Protein AF-A0A662GZY6-F1 (afdb_monomer_lite)

Structure (mmCIF, N/CA/C/O backbone):
data_AF-A0A662GZY6-F1
#
_entry.id   AF-A0A662GZY6-F1
#
loop_
_atom_site.group_PDB
_atom_site.id
_atom_site.type_symbol
_atom_site.label_atom_id
_atom_site.label_alt_id
_atom_site.label_comp_id
_atom_site.label_asym_id
_atom_site.label_entity_id
_atom_site.label_seq_id
_atom_site.pdbx_PDB_ins_code
_atom_site.Cartn_x
_atom_site.Cartn_y
_atom_site.Cartn_z
_atom_site.occupancy
_atom_site.B_iso_or_equiv
_atom_site.auth_seq_id
_atom_site.auth_comp_id
_atom_site.auth_asym_id
_atom_site.auth_atom_id
_atom_site.pdbx_PDB_model_num
ATOM 1 N N . MET A 1 1 ? -18.597 -6.186 4.628 1.00 50.66 1 MET A N 1
ATOM 2 C CA . MET A 1 1 ? -17.673 -5.030 4.567 1.00 50.66 1 MET A CA 1
ATOM 3 C C . MET A 1 1 ? -16.241 -5.511 4.403 1.00 50.66 1 MET A C 1
ATOM 5 O O . MET A 1 1 ? -15.893 -6.559 4.940 1.00 50.66 1 MET A O 1
ATOM 9 N N . ARG A 1 2 ? -15.411 -4.765 3.662 1.00 59.16 2 ARG A N 1
ATOM 10 C CA . ARG A 1 2 ? -13.964 -5.024 3.592 1.00 59.16 2 ARG A CA 1
ATOM 11 C C . ARG A 1 2 ? -13.357 -4.851 4.981 1.00 59.16 2 ARG A C 1
ATOM 13 O O . ARG A 1 2 ? -13.540 -3.804 5.583 1.00 59.16 2 ARG A O 1
ATOM 20 N N . LYS A 1 3 ? -12.642 -5.869 5.467 1.00 72.12 3 LYS A N 1
ATOM 21 C CA . LYS A 1 3 ? -12.006 -5.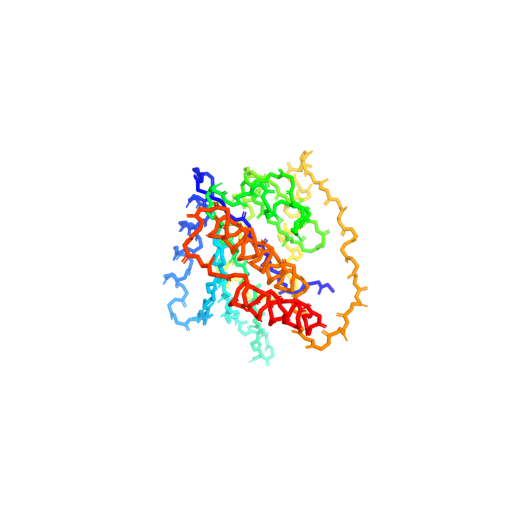889 6.801 1.00 72.12 3 LYS A CA 1
ATOM 22 C C . LYS A 1 3 ? -10.557 -5.397 6.794 1.00 72.12 3 LYS A C 1
ATOM 24 O O . LYS A 1 3 ? -9.776 -5.743 7.676 1.00 72.12 3 LYS A O 1
ATOM 29 N N . HIS A 1 4 ? -10.167 -4.686 5.742 1.00 85.88 4 HIS A N 1
ATOM 30 C CA . HIS A 1 4 ? -8.799 -4.234 5.563 1.00 85.88 4 HIS A CA 1
ATOM 31 C C . HIS A 1 4 ? -8.752 -2.770 5.153 1.00 85.88 4 HIS A C 1
ATOM 33 O O . HIS A 1 4 ? -9.626 -2.291 4.429 1.00 85.88 4 HIS A O 1
ATOM 39 N N . ILE A 1 5 ? -7.705 -2.104 5.619 1.00 93.31 5 ILE A N 1
ATOM 40 C CA . ILE A 1 5 ? -7.352 -0.727 5.281 1.00 93.31 5 ILE A CA 1
ATOM 41 C C . ILE A 1 5 ? -6.146 -0.810 4.352 1.00 93.31 5 ILE A C 1
ATOM 43 O O . ILE A 1 5 ? -5.231 -1.589 4.623 1.00 93.31 5 ILE A O 1
ATOM 47 N N . ILE A 1 6 ? -6.154 -0.072 3.245 1.00 95.12 6 ILE A N 1
ATOM 48 C CA . ILE A 1 6 ? -5.043 -0.085 2.286 1.00 95.12 6 ILE A CA 1
ATOM 49 C C . ILE A 1 6 ? -4.509 1.327 2.128 1.00 95.12 6 ILE A C 1
ATOM 51 O O . ILE A 1 6 ? -5.228 2.177 1.621 1.00 95.12 6 ILE A O 1
ATOM 55 N N . PHE A 1 7 ? -3.263 1.556 2.513 1.00 96.62 7 PHE A N 1
ATOM 56 C CA . PHE A 1 7 ? -2.537 2.788 2.255 1.00 96.62 7 PHE A CA 1
ATOM 57 C C . PHE A 1 7 ? -1.703 2.657 0.984 1.00 96.62 7 PHE A C 1
ATOM 59 O O . PHE A 1 7 ? -1.116 1.610 0.702 1.00 96.62 7 PHE A O 1
ATOM 66 N N . PHE A 1 8 ? -1.646 3.745 0.235 1.00 96.38 8 PHE A N 1
ATOM 67 C CA . PHE A 1 8 ? -0.882 3.893 -0.988 1.00 96.38 8 PHE A CA 1
ATOM 68 C C . PHE A 1 8 ? -0.010 5.128 -0.814 1.00 96.38 8 PHE A C 1
ATOM 70 O O . PHE A 1 8 ? -0.525 6.240 -0.717 1.00 96.38 8 PHE A O 1
ATOM 77 N N . LEU A 1 9 ? 1.294 4.915 -0.714 1.00 97.56 9 LEU A N 1
ATOM 78 C CA . LEU A 1 9 ? 2.284 5.918 -0.345 1.00 97.56 9 LEU A CA 1
ATOM 79 C C . LEU A 1 9 ? 3.272 6.109 -1.497 1.00 97.56 9 LEU A C 1
ATOM 81 O O . LEU A 1 9 ? 3.615 5.142 -2.181 1.00 97.56 9 LEU A O 1
ATOM 85 N N . ALA A 1 10 ? 3.732 7.340 -1.680 1.00 95.62 10 ALA A N 1
ATOM 86 C CA . ALA A 1 10 ? 4.812 7.716 -2.589 1.00 95.62 10 ALA A CA 1
ATOM 87 C C . ALA A 1 10 ? 5.964 8.383 -1.805 1.00 95.62 10 ALA A C 1
ATOM 89 O O . ALA A 1 10 ? 5.966 8.367 -0.574 1.00 95.62 10 ALA A O 1
ATOM 90 N N . GLU A 1 11 ? 6.965 8.942 -2.485 1.00 93.75 11 GLU A N 1
ATOM 91 C CA . GLU A 1 11 ? 8.114 9.602 -1.842 1.00 93.75 11 GLU A CA 1
ATOM 92 C C . GLU A 1 11 ? 7.832 11.102 -1.599 1.00 93.75 11 GLU A C 1
ATOM 94 O O . GLU A 1 11 ? 8.558 11.972 -2.074 1.00 93.75 11 GLU A O 1
ATOM 99 N N . ASP A 1 12 ? 6.754 11.406 -0.866 1.00 93.81 12 ASP A N 1
ATOM 100 C CA . ASP A 1 12 ? 6.316 12.769 -0.516 1.00 93.81 12 ASP A CA 1
ATOM 101 C C . ASP A 1 12 ? 6.105 12.963 1.001 1.00 93.81 12 ASP A C 1
ATOM 103 O O . ASP A 1 12 ? 5.958 11.998 1.753 1.00 93.81 12 ASP A O 1
ATOM 107 N N . ASP A 1 13 ? 6.065 14.219 1.457 1.00 96.81 13 ASP A N 1
ATOM 108 C CA . ASP A 1 13 ? 6.001 14.584 2.883 1.00 96.81 13 ASP A CA 1
ATOM 109 C C . ASP A 1 13 ? 4.778 14.013 3.620 1.00 96.81 13 ASP A C 1
ATOM 111 O O . ASP A 1 13 ? 4.877 13.598 4.781 1.00 96.81 13 ASP A O 1
ATOM 115 N N . LEU A 1 14 ? 3.618 13.945 2.961 1.00 97.19 14 LEU A N 1
ATOM 116 C CA . LEU A 1 14 ? 2.408 13.386 3.566 1.00 97.19 14 LEU A CA 1
ATOM 117 C C . LEU A 1 14 ? 2.504 11.860 3.646 1.00 97.19 14 LEU A C 1
ATOM 119 O O . LEU A 1 14 ? 2.127 11.261 4.655 1.00 97.19 14 LEU A O 1
ATOM 123 N N . SER A 1 15 ? 3.065 11.223 2.618 1.00 97.38 15 SER A N 1
ATOM 124 C CA . SER A 1 15 ? 3.361 9.790 2.627 1.00 97.38 15 SER A CA 1
ATOM 125 C C . SER A 1 15 ? 4.343 9.408 3.741 1.00 97.38 15 SER A C 1
ATOM 127 O O . SER A 1 15 ? 4.103 8.428 4.453 1.00 97.38 15 SER A O 1
ATOM 129 N N . TYR A 1 16 ? 5.405 10.195 3.951 1.00 97.06 16 TYR A N 1
ATOM 130 C CA . TYR A 1 16 ? 6.336 9.996 5.067 1.00 97.06 16 TYR A CA 1
ATOM 131 C C . TYR A 1 16 ? 5.661 10.195 6.424 1.00 97.06 16 TYR A C 1
ATOM 133 O O . TYR A 1 16 ? 5.929 9.441 7.360 1.00 97.06 16 TYR A O 1
ATOM 141 N N . SER A 1 17 ? 4.737 11.152 6.520 1.00 97.25 17 SER A N 1
ATOM 142 C CA . SER A 1 17 ? 3.947 11.381 7.732 1.00 97.25 17 SER A CA 1
ATOM 143 C C . SER A 1 17 ? 3.070 10.170 8.074 1.00 97.25 17 SER A C 1
ATOM 145 O O . SER A 1 17 ? 3.072 9.716 9.217 1.00 97.25 17 SER A O 1
ATOM 147 N N . ILE A 1 18 ? 2.384 9.574 7.088 1.00 97.69 18 ILE A N 1
ATOM 148 C CA . ILE A 1 18 ? 1.612 8.332 7.286 1.00 97.69 18 ILE A CA 1
ATOM 149 C C . ILE A 1 18 ? 2.526 7.180 7.706 1.00 97.69 18 ILE A C 1
ATOM 151 O O . ILE A 1 18 ? 2.191 6.445 8.635 1.00 97.69 18 ILE A O 1
ATOM 155 N N . ALA A 1 19 ? 3.677 7.017 7.048 1.00 96.44 19 ALA A N 1
ATOM 156 C CA . ALA A 1 19 ? 4.635 5.970 7.395 1.00 96.44 19 ALA A CA 1
ATOM 157 C C . ALA A 1 19 ? 5.106 6.099 8.853 1.00 96.44 19 ALA A C 1
ATOM 159 O O . ALA A 1 19 ? 5.035 5.126 9.597 1.00 96.44 19 ALA A O 1
ATOM 160 N N . ALA A 1 20 ? 5.476 7.307 9.292 1.00 96.38 20 ALA A N 1
ATOM 161 C CA . ALA A 1 20 ? 5.890 7.571 10.669 1.00 96.38 20 ALA A CA 1
ATOM 162 C C . ALA A 1 20 ? 4.780 7.263 11.690 1.00 96.38 20 ALA A C 1
ATOM 164 O O . ALA A 1 20 ? 5.045 6.673 12.739 1.00 96.38 20 ALA A O 1
ATOM 165 N N . VAL A 1 21 ? 3.530 7.615 11.373 1.00 95.56 21 VAL A N 1
ATOM 166 C CA . VAL A 1 21 ? 2.358 7.309 12.207 1.00 95.56 21 VAL A CA 1
ATOM 167 C C . VAL A 1 21 ? 2.148 5.796 12.345 1.00 95.56 21 VAL A C 1
ATOM 169 O O . VAL A 1 21 ? 1.914 5.302 13.451 1.00 95.56 21 VAL A O 1
ATOM 172 N N . LEU A 1 22 ? 2.261 5.044 11.247 1.00 94.56 22 LEU A N 1
ATOM 173 C CA . LEU A 1 22 ? 2.124 3.585 11.263 1.00 94.56 22 LEU A CA 1
ATOM 174 C C . LEU A 1 22 ? 3.301 2.902 11.975 1.00 94.56 22 LEU A C 1
ATOM 176 O O . LEU A 1 22 ? 3.079 1.958 12.733 1.00 94.56 22 LEU A O 1
ATOM 180 N N . ASP A 1 23 ? 4.528 3.381 11.783 1.00 92.69 23 ASP A N 1
ATOM 181 C CA . ASP A 1 23 ? 5.716 2.852 12.461 1.00 92.69 23 ASP A CA 1
ATOM 182 C C . ASP A 1 23 ? 5.650 3.078 13.978 1.00 92.69 23 ASP A C 1
ATOM 184 O O . ASP A 1 23 ? 5.941 2.162 14.754 1.00 92.69 23 ASP A O 1
ATOM 188 N N . GLY A 1 24 ? 5.181 4.254 14.411 1.00 91.06 24 GLY A N 1
ATOM 189 C CA . GLY A 1 24 ? 4.912 4.541 15.821 1.00 91.06 24 GLY A CA 1
ATOM 190 C C . GLY A 1 24 ? 3.926 3.542 16.433 1.00 91.06 24 GLY A C 1
ATOM 191 O O . GLY A 1 24 ? 4.205 2.949 17.477 1.00 91.06 24 GLY A O 1
ATOM 192 N N . LEU A 1 25 ? 2.824 3.260 15.732 1.00 89.62 25 LEU A N 1
ATOM 193 C CA . LEU A 1 25 ? 1.826 2.277 16.158 1.00 89.62 25 LEU A CA 1
ATOM 194 C C . LEU A 1 25 ? 2.392 0.856 16.277 1.00 89.62 25 LEU A C 1
ATOM 196 O O . LEU A 1 25 ? 2.060 0.133 17.219 1.00 89.62 25 LEU A O 1
ATOM 200 N N . ILE A 1 26 ? 3.240 0.429 15.336 1.00 89.06 26 ILE A N 1
ATOM 201 C CA . ILE A 1 26 ? 3.902 -0.883 15.412 1.00 89.06 26 ILE A CA 1
ATOM 202 C C . ILE A 1 26 ? 4.731 -0.980 16.697 1.00 89.06 26 ILE A C 1
ATOM 204 O O . ILE A 1 26 ? 4.685 -2.014 17.372 1.00 89.06 26 ILE A O 1
ATOM 208 N N . GLY A 1 27 ? 5.454 0.091 17.041 1.00 86.81 27 GLY A N 1
ATOM 209 C CA . GLY A 1 27 ? 6.222 0.191 18.279 1.00 86.81 27 GLY A CA 1
ATOM 210 C C . GLY A 1 27 ? 5.344 0.085 19.529 1.00 86.81 27 GLY A C 1
ATOM 211 O O . GLY A 1 27 ? 5.636 -0.716 20.418 1.00 86.81 27 GLY A O 1
ATOM 212 N N . GLU A 1 28 ? 4.239 0.831 19.577 1.00 86.69 28 GLU A N 1
ATOM 213 C CA . GLU A 1 28 ? 3.316 0.845 20.723 1.00 86.69 28 GLU A CA 1
ATOM 214 C C . GLU A 1 28 ? 2.646 -0.512 20.977 1.00 86.69 28 GLU A C 1
ATOM 216 O O . GLU A 1 28 ? 2.475 -0.929 22.124 1.00 86.69 28 GLU A O 1
ATOM 221 N N . LEU A 1 29 ? 2.289 -1.238 19.915 1.00 84.31 29 LEU A N 1
ATOM 222 C CA . LEU A 1 29 ? 1.576 -2.513 20.022 1.00 84.31 29 LEU A CA 1
ATOM 223 C C . LEU A 1 29 ? 2.476 -3.710 20.383 1.00 84.31 29 LEU A C 1
ATOM 225 O O . LEU A 1 29 ? 1.964 -4.822 20.522 1.00 84.31 29 LEU A O 1
ATOM 229 N N . ASN A 1 30 ? 3.790 -3.498 20.528 1.00 70.06 30 ASN A N 1
ATOM 230 C CA . ASN A 1 30 ? 4.791 -4.386 21.136 1.00 70.06 30 ASN A CA 1
ATOM 231 C C . ASN A 1 30 ? 4.519 -5.906 20.992 1.00 70.06 30 ASN A C 1
ATOM 233 O O . ASN A 1 30 ? 4.192 -6.607 21.951 1.00 70.06 30 ASN A O 1
ATOM 237 N N . GLY A 1 31 ? 4.623 -6.427 19.764 1.00 74.44 31 GLY A N 1
ATOM 238 C CA . GLY A 1 31 ? 4.439 -7.857 19.452 1.00 74.44 31 GLY A CA 1
ATOM 239 C C . GLY A 1 31 ? 3.000 -8.279 19.115 1.00 74.44 31 GLY A C 1
ATOM 240 O O . GLY A 1 31 ? 2.776 -9.399 18.651 1.00 74.44 31 GLY A O 1
ATOM 241 N N . GLY A 1 32 ? 2.024 -7.377 19.257 1.00 84.75 32 GLY A N 1
ATOM 242 C CA . GLY A 1 32 ? 0.645 -7.547 18.783 1.00 84.75 32 GLY A CA 1
ATOM 243 C C . GLY A 1 32 ? 0.480 -7.447 17.261 1.00 84.75 32 GLY A C 1
ATOM 244 O O . GLY A 1 32 ? -0.616 -7.680 16.746 1.00 84.75 32 GLY A O 1
ATOM 245 N N . VAL A 1 33 ? 1.556 -7.132 16.534 1.00 89.69 33 VAL A N 1
ATOM 246 C CA . VAL A 1 33 ? 1.562 -6.941 15.079 1.00 89.69 33 VAL A CA 1
ATOM 247 C C . VAL A 1 33 ? 2.446 -7.988 14.412 1.00 89.69 33 VAL A C 1
ATOM 249 O O . VAL A 1 33 ? 3.622 -8.130 14.737 1.00 89.69 33 VAL A O 1
ATOM 252 N N . LYS A 1 34 ? 1.889 -8.715 13.439 1.00 92.56 34 LYS A N 1
ATOM 253 C CA . LYS A 1 34 ? 2.664 -9.563 12.525 1.00 92.56 34 LYS A CA 1
ATOM 254 C C . LYS A 1 34 ? 2.881 -8.832 11.208 1.00 92.56 34 LYS A C 1
ATOM 256 O O . LYS A 1 34 ? 1.910 -8.439 10.562 1.00 92.56 34 LYS A O 1
ATOM 261 N N . LEU A 1 35 ? 4.142 -8.710 10.814 1.00 92.00 35 LEU A N 1
ATOM 262 C CA . LEU A 1 35 ? 4.579 -8.048 9.590 1.00 92.00 35 LEU A CA 1
ATOM 263 C C . LEU A 1 35 ? 4.969 -9.067 8.521 1.00 92.00 35 LEU A C 1
ATOM 265 O O . LEU A 1 35 ? 5.626 -10.067 8.810 1.00 92.00 35 LEU A O 1
ATOM 269 N N . SER A 1 36 ? 4.618 -8.782 7.274 1.00 92.44 36 SER A N 1
ATOM 270 C CA . SER A 1 36 ? 5.196 -9.449 6.106 1.00 92.44 36 SER A CA 1
ATOM 271 C C . SER A 1 36 ? 5.349 -8.449 4.975 1.00 92.44 36 SER A C 1
ATOM 273 O O . SER A 1 36 ? 4.452 -7.640 4.764 1.00 92.44 36 SER A O 1
ATOM 275 N N . SER A 1 37 ? 6.453 -8.518 4.235 1.00 90.44 37 SER A N 1
ATOM 276 C CA . SER A 1 37 ? 6.725 -7.597 3.133 1.00 90.44 37 SER A CA 1
ATOM 277 C C . SER A 1 37 ? 7.115 -8.353 1.867 1.00 90.44 37 SER A C 1
ATOM 279 O O . SER A 1 37 ? 7.765 -9.397 1.928 1.00 90.44 37 SER A O 1
ATOM 281 N N . GLN A 1 38 ? 6.695 -7.830 0.720 1.00 90.31 38 GLN A N 1
ATOM 282 C CA . GLN A 1 38 ? 7.006 -8.334 -0.611 1.00 90.31 38 GLN A CA 1
ATOM 283 C C . GLN A 1 38 ? 7.455 -7.169 -1.489 1.00 90.31 38 GLN A C 1
ATOM 285 O O . GLN A 1 38 ? 6.827 -6.112 -1.504 1.00 90.31 38 GLN A O 1
ATOM 290 N N . ARG A 1 39 ? 8.547 -7.363 -2.228 1.00 89.50 39 ARG A N 1
ATOM 291 C CA . ARG A 1 39 ? 9.087 -6.347 -3.135 1.00 89.50 39 ARG A CA 1
ATOM 292 C C . ARG A 1 39 ? 8.620 -6.610 -4.559 1.00 89.50 39 ARG A C 1
ATOM 294 O O . ARG A 1 39 ? 8.672 -7.742 -5.032 1.00 89.50 39 ARG A O 1
ATOM 301 N N . TYR A 1 40 ? 8.230 -5.538 -5.225 1.00 83.69 40 TYR A N 1
ATOM 302 C CA . TYR A 1 40 ? 7.837 -5.477 -6.621 1.00 83.69 40 TYR A CA 1
ATOM 303 C C . TYR A 1 40 ? 8.650 -4.389 -7.333 1.00 83.69 40 TYR A C 1
ATOM 305 O O . TYR A 1 40 ? 9.405 -3.636 -6.714 1.00 83.69 40 TYR A O 1
ATOM 313 N N . LEU A 1 41 ? 8.521 -4.310 -8.654 1.00 85.00 41 LEU A N 1
ATOM 314 C CA . LEU A 1 41 ? 9.203 -3.296 -9.451 1.00 85.00 41 LEU A CA 1
ATOM 315 C C . LEU A 1 41 ? 8.738 -1.893 -9.048 1.00 85.00 41 LEU A C 1
ATOM 317 O O . LEU A 1 41 ? 7.586 -1.533 -9.274 1.00 85.00 41 LEU A O 1
ATOM 321 N N . GLY A 1 42 ? 9.628 -1.121 -8.425 1.00 87.56 42 GLY A N 1
ATOM 322 C CA . GLY A 1 42 ? 9.316 0.233 -7.974 1.00 87.56 42 GLY A CA 1
ATOM 323 C C . GLY A 1 42 ? 8.302 0.312 -6.832 1.00 87.56 42 GLY A C 1
ATOM 324 O O . GLY A 1 42 ? 7.818 1.404 -6.563 1.00 87.56 42 GLY A O 1
ATOM 325 N N . ALA A 1 43 ? 7.961 -0.799 -6.168 1.00 91.12 43 ALA A N 1
ATOM 326 C CA . ALA A 1 43 ? 7.020 -0.789 -5.052 1.00 91.12 43 ALA A CA 1
ATOM 327 C C . ALA A 1 43 ? 7.325 -1.867 -4.004 1.00 91.12 43 ALA A C 1
ATOM 329 O O . ALA A 1 43 ? 7.822 -2.949 -4.310 1.00 91.12 43 ALA A O 1
ATOM 330 N N . ILE A 1 44 ? 6.971 -1.596 -2.753 1.00 93.12 44 ILE A N 1
ATOM 331 C CA . ILE A 1 44 ? 7.025 -2.544 -1.642 1.00 93.12 44 ILE A CA 1
ATOM 332 C C . ILE A 1 44 ? 5.615 -2.682 -1.078 1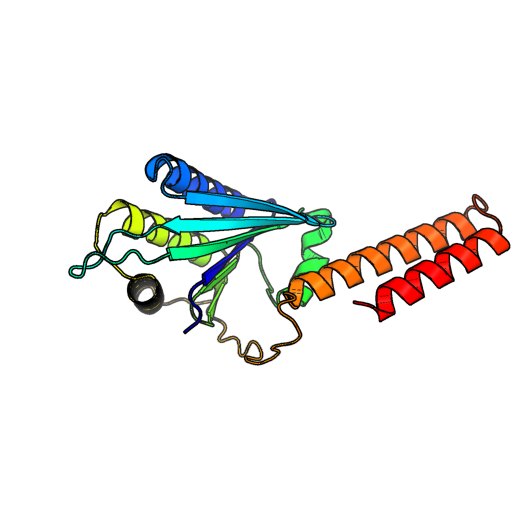.00 93.12 44 ILE A C 1
ATOM 334 O O . ILE A 1 44 ? 4.984 -1.697 -0.709 1.00 93.12 44 ILE A O 1
ATOM 338 N N . LEU A 1 45 ? 5.125 -3.916 -1.010 1.00 93.38 45 LEU A N 1
ATOM 339 C CA . LEU A 1 45 ? 3.879 -4.269 -0.346 1.00 93.38 45 LEU A CA 1
ATOM 340 C C . LEU A 1 45 ? 4.192 -4.746 1.068 1.00 93.38 45 LEU A C 1
ATOM 342 O O . LEU A 1 45 ? 4.814 -5.792 1.236 1.00 93.38 45 LEU A O 1
ATOM 346 N N . THR A 1 46 ? 3.712 -4.029 2.073 1.00 94.19 46 THR A N 1
ATOM 347 C CA . THR A 1 46 ? 3.827 -4.413 3.480 1.00 94.19 46 THR A CA 1
ATOM 348 C C . THR A 1 46 ? 2.445 -4.717 4.042 1.00 94.19 46 THR A C 1
ATOM 350 O O . THR A 1 46 ? 1.534 -3.897 3.979 1.00 94.19 46 THR A O 1
ATOM 353 N N . GLU A 1 47 ? 2.268 -5.913 4.597 1.00 93.94 47 GLU A N 1
ATOM 354 C CA . GLU A 1 47 ? 1.059 -6.303 5.315 1.00 93.94 47 GLU A CA 1
ATOM 355 C C . GLU A 1 47 ? 1.310 -6.306 6.824 1.00 93.94 47 GLU A C 1
ATOM 357 O O . GLU A 1 47 ? 2.209 -6.985 7.324 1.00 93.94 47 GLU A O 1
ATOM 362 N N . LEU A 1 48 ? 0.449 -5.594 7.541 1.00 93.44 48 LEU A N 1
ATOM 363 C CA . LEU A 1 48 ? 0.362 -5.528 8.992 1.00 93.44 48 LEU A CA 1
ATOM 364 C C . LEU A 1 48 ? -0.880 -6.307 9.432 1.00 93.44 48 LEU A C 1
ATOM 366 O O . LEU A 1 48 ? -2.011 -5.956 9.087 1.00 93.44 48 LEU A O 1
ATOM 370 N N . LYS A 1 49 ? -0.691 -7.373 10.205 1.00 93.31 49 LYS A N 1
ATOM 371 C CA . LYS A 1 49 ? -1.785 -8.100 10.863 1.00 93.31 49 LYS A CA 1
ATOM 372 C C . LYS A 1 49 ? -1.772 -7.758 12.342 1.00 93.31 49 LYS A C 1
ATOM 374 O O . LYS A 1 49 ? -0.947 -8.282 13.089 1.00 93.31 49 LYS A O 1
ATOM 379 N N . ILE A 1 50 ? -2.682 -6.879 12.739 1.00 91.94 50 ILE A N 1
ATOM 380 C CA . ILE A 1 50 ? -2.787 -6.341 14.092 1.00 91.94 50 ILE A CA 1
ATOM 381 C C . ILE A 1 50 ? -3.808 -7.168 14.866 1.00 91.94 50 ILE A C 1
ATOM 383 O O . ILE A 1 50 ? -4.987 -7.207 14.506 1.00 91.94 50 ILE A O 1
ATOM 387 N N . ARG A 1 51 ? -3.370 -7.843 15.929 1.00 90.31 51 ARG A N 1
ATOM 388 C CA . ARG A 1 51 ? -4.267 -8.573 16.829 1.00 90.31 51 ARG A CA 1
ATOM 389 C C . ARG A 1 51 ? -4.991 -7.573 17.725 1.00 90.31 51 ARG A C 1
ATOM 391 O O . ARG A 1 51 ? -4.363 -6.899 18.535 1.00 90.31 51 ARG A O 1
ATOM 398 N N . LEU A 1 52 ? -6.310 -7.512 17.597 1.00 88.94 52 LEU A N 1
ATOM 399 C CA . LEU A 1 52 ? -7.144 -6.646 18.419 1.00 88.94 52 LEU A CA 1
ATOM 400 C C . LEU A 1 52 ? -7.356 -7.259 19.809 1.00 88.94 52 LEU A C 1
ATOM 402 O O . LEU A 1 52 ? -7.162 -8.467 20.041 1.00 88.94 52 LEU A O 1
ATOM 406 N N . ARG A 1 53 ? -7.762 -6.406 20.750 1.00 83.06 53 ARG A N 1
ATOM 407 C CA . ARG A 1 53 ? -8.121 -6.835 22.101 1.00 83.06 53 ARG A CA 1
ATOM 408 C C . ARG A 1 53 ? -9.293 -7.823 22.051 1.00 83.06 53 ARG A C 1
ATOM 410 O O . ARG A 1 53 ? -10.116 -7.763 21.135 1.00 83.06 53 ARG A O 1
ATOM 417 N N . PRO A 1 54 ? -9.347 -8.782 22.988 1.00 81.94 54 PRO A N 1
ATOM 418 C CA . PRO A 1 54 ? -10.418 -9.759 23.002 1.00 81.94 54 PRO A CA 1
ATOM 419 C C . PRO A 1 54 ? -11.756 -9.067 23.271 1.00 81.94 54 PRO A C 1
ATOM 421 O O . PRO A 1 54 ? -11.854 -8.155 24.091 1.00 81.94 54 PRO A O 1
ATOM 424 N N . ASN A 1 55 ? -12.799 -9.526 22.588 1.00 77.81 55 ASN A N 1
ATOM 425 C CA . ASN A 1 55 ? -14.160 -9.109 22.896 1.00 77.81 55 ASN A CA 1
ATOM 426 C C . ASN A 1 55 ? -14.607 -9.673 24.269 1.00 77.81 55 ASN A C 1
ATOM 428 O O . ASN A 1 55 ? -13.914 -10.521 24.838 1.00 77.81 55 ASN A O 1
ATOM 432 N N . PRO A 1 56 ? -15.780 -9.279 24.807 1.00 74.62 56 PRO A N 1
ATOM 433 C CA . PRO A 1 56 ? -16.279 -9.807 26.085 1.00 74.62 56 PRO A CA 1
ATOM 434 C C . PRO A 1 56 ? -16.431 -11.339 26.130 1.00 74.62 56 PRO A C 1
ATOM 436 O O . PRO A 1 56 ? -16.448 -11.922 27.207 1.00 74.62 56 PRO A O 1
ATOM 439 N N . ALA A 1 57 ? -16.503 -12.001 24.969 1.00 79.31 57 ALA A N 1
ATOM 440 C CA . ALA A 1 57 ? -16.524 -13.459 24.839 1.00 79.31 57 ALA A CA 1
ATOM 441 C C . ALA A 1 57 ? -15.116 -14.096 24.757 1.00 79.31 57 ALA A C 1
ATOM 443 O O . ALA A 1 57 ? -14.994 -15.276 24.427 1.00 79.31 57 ALA A O 1
ATOM 444 N N . GLY A 1 58 ? -14.046 -13.331 24.999 1.00 74.88 58 GLY A N 1
ATOM 445 C CA . GLY A 1 58 ? -12.657 -13.800 25.005 1.00 74.88 58 GLY A CA 1
ATOM 446 C C . GLY A 1 58 ? -12.055 -14.078 23.622 1.00 74.88 58 GLY A C 1
ATOM 447 O O . GLY A 1 58 ? -10.944 -14.598 23.530 1.00 74.88 58 GLY A O 1
ATOM 448 N N . ARG A 1 59 ? -12.756 -13.755 22.527 1.00 79.69 59 ARG A N 1
ATOM 449 C CA . ARG A 1 59 ? -12.270 -13.993 21.159 1.00 79.69 59 ARG A CA 1
ATOM 450 C C . ARG A 1 59 ? -11.474 -12.802 20.654 1.00 79.69 59 ARG A C 1
ATOM 452 O O . ARG A 1 59 ? -11.923 -11.664 20.759 1.00 79.69 59 ARG A O 1
ATOM 459 N N . HIS A 1 60 ? -10.325 -13.083 20.049 1.00 80.38 60 HIS A N 1
ATOM 460 C CA . HIS A 1 60 ? -9.514 -12.072 19.379 1.00 80.38 60 HIS A CA 1
ATOM 461 C C . HIS A 1 60 ? -9.943 -11.904 17.929 1.00 80.38 60 HIS A C 1
ATOM 463 O O . HIS A 1 60 ? -10.091 -12.889 17.206 1.00 80.38 60 HIS A O 1
ATOM 469 N N . ASP A 1 61 ? -10.068 -10.652 17.509 1.00 88.69 61 ASP A N 1
ATOM 470 C CA . ASP A 1 61 ? -10.198 -10.281 16.106 1.00 88.69 61 ASP A CA 1
ATOM 471 C C . ASP A 1 61 ? -8.845 -9.783 15.563 1.00 88.69 61 ASP A C 1
ATOM 473 O O . ASP A 1 61 ? -7.903 -9.538 16.321 1.00 88.69 61 ASP A O 1
ATOM 477 N N . THR A 1 62 ? -8.699 -9.686 14.245 1.00 89.81 62 THR A N 1
ATOM 478 C CA . THR A 1 62 ? -7.476 -9.194 13.598 1.00 89.81 62 THR A CA 1
ATOM 479 C C . THR A 1 62 ? -7.819 -8.145 12.555 1.00 89.81 62 THR A C 1
ATOM 481 O O . THR A 1 62 ? -8.575 -8.412 11.624 1.00 89.81 62 THR A O 1
ATOM 484 N N . LEU A 1 63 ? -7.204 -6.971 12.674 1.00 91.81 63 LEU A N 1
ATOM 485 C CA . LEU A 1 63 ? -7.247 -5.943 11.644 1.00 91.81 63 LEU A CA 1
ATOM 486 C C . LEU A 1 63 ? -6.093 -6.162 10.662 1.00 91.81 63 LEU A C 1
ATOM 488 O O . LEU A 1 63 ? -4.941 -6.326 11.068 1.00 91.81 63 LEU A O 1
ATOM 492 N N . LYS A 1 64 ? -6.397 -6.152 9.361 1.00 92.94 64 LYS A N 1
ATOM 493 C CA . LYS A 1 64 ? -5.378 -6.186 8.307 1.00 92.94 64 LYS A CA 1
ATOM 494 C C . LYS A 1 64 ? -5.176 -4.779 7.747 1.00 92.94 64 LYS A C 1
ATOM 496 O O . LYS A 1 64 ? -6.102 -4.214 7.170 1.00 92.94 64 LYS A O 1
ATOM 501 N N . VAL A 1 65 ? -3.966 -4.249 7.867 1.00 94.44 65 VAL A N 1
ATOM 502 C CA . VAL A 1 65 ? -3.549 -3.010 7.202 1.00 94.44 65 VAL A CA 1
ATOM 503 C C . VAL A 1 65 ? -2.531 -3.370 6.128 1.00 94.44 65 VAL A C 1
ATOM 505 O O . VAL A 1 65 ? -1.624 -4.166 6.358 1.00 94.44 65 VAL A O 1
ATOM 508 N N . ILE A 1 66 ? -2.724 -2.854 4.925 1.00 94.44 66 ILE A N 1
ATOM 509 C CA . ILE A 1 66 ? -1.865 -3.097 3.769 1.00 94.44 66 ILE A CA 1
ATOM 510 C C . ILE A 1 66 ? -1.266 -1.757 3.365 1.00 94.44 66 ILE A C 1
ATOM 512 O O . ILE A 1 66 ? -1.994 -0.778 3.279 1.00 94.44 66 ILE A O 1
ATOM 516 N N . VAL A 1 67 ? 0.032 -1.709 3.103 1.00 96.19 67 VAL A N 1
ATOM 517 C CA . VAL A 1 67 ? 0.734 -0.497 2.682 1.00 96.19 67 VAL A CA 1
ATOM 518 C C . VAL A 1 67 ? 1.477 -0.796 1.389 1.00 96.19 67 VAL A C 1
ATOM 520 O O . VAL A 1 67 ? 2.315 -1.694 1.357 1.00 96.19 67 VAL A O 1
ATOM 523 N N . TYR A 1 68 ? 1.163 -0.063 0.325 1.00 95.25 68 TYR A N 1
ATOM 524 C CA . TYR A 1 68 ? 1.978 -0.013 -0.886 1.00 95.25 68 TYR A CA 1
ATOM 525 C C . TYR A 1 68 ? 2.866 1.224 -0.815 1.00 95.25 68 TYR A C 1
ATOM 527 O O . TYR A 1 68 ? 2.362 2.337 -0.923 1.00 95.25 68 TYR A O 1
ATOM 535 N N . SER A 1 69 ? 4.169 1.031 -0.644 1.00 95.62 69 SER A N 1
ATOM 536 C CA . SER A 1 69 ? 5.173 2.094 -0.732 1.00 95.62 69 SER A CA 1
ATOM 537 C C . SER A 1 69 ? 5.761 2.092 -2.135 1.00 95.62 69 SER A C 1
ATOM 539 O O . SER A 1 69 ? 6.429 1.130 -2.513 1.00 95.62 69 SER A O 1
ATOM 541 N N . ILE A 1 70 ? 5.481 3.122 -2.923 1.00 95.69 70 ILE A N 1
ATOM 542 C CA . ILE A 1 70 ? 5.811 3.193 -4.347 1.00 95.69 70 ILE A CA 1
ATOM 543 C C . ILE A 1 70 ? 6.897 4.241 -4.540 1.00 95.69 70 ILE A C 1
ATOM 545 O O . ILE A 1 70 ? 6.812 5.337 -3.998 1.00 95.69 70 ILE A O 1
ATOM 549 N N . SER A 1 71 ? 7.914 3.906 -5.323 1.00 93.75 71 SER A N 1
ATOM 550 C CA . SER A 1 71 ? 8.967 4.853 -5.658 1.00 93.75 71 SER A CA 1
ATOM 551 C C . SER A 1 71 ? 8.451 5.933 -6.602 1.00 93.75 71 SER A C 1
ATOM 553 O O . SER A 1 71 ? 7.644 5.646 -7.493 1.00 93.75 71 SER A O 1
ATOM 555 N N . GLU A 1 72 ? 8.957 7.160 -6.463 1.00 91.81 72 GLU A N 1
ATOM 556 C CA . GLU A 1 72 ? 8.502 8.306 -7.262 1.00 91.81 72 GLU A CA 1
ATOM 557 C C . GLU A 1 72 ? 8.630 8.044 -8.770 1.00 91.81 72 GLU A C 1
ATOM 559 O O . GLU A 1 72 ? 7.738 8.389 -9.542 1.00 91.81 72 GLU A O 1
ATOM 564 N N . LEU A 1 73 ? 9.677 7.316 -9.184 1.00 91.50 73 LEU A N 1
ATOM 565 C CA . LEU A 1 73 ? 9.910 6.926 -10.582 1.00 91.50 73 LEU A CA 1
ATOM 566 C C . LEU A 1 73 ? 8.770 6.096 -11.195 1.00 91.50 73 LEU A C 1
ATOM 568 O O . LEU A 1 73 ? 8.617 6.080 -12.414 1.00 91.50 73 LEU A O 1
ATOM 572 N N . TYR A 1 74 ? 7.990 5.392 -10.372 1.00 89.94 74 TYR A N 1
ATOM 573 C CA . TYR A 1 74 ? 6.933 4.480 -10.815 1.00 89.94 74 TYR A CA 1
ATOM 574 C C . TYR A 1 74 ? 5.526 4.969 -10.473 1.00 89.94 74 TYR A C 1
ATOM 576 O O . TYR A 1 74 ? 4.547 4.368 -10.912 1.00 89.94 74 TYR A O 1
ATOM 584 N N . LYS A 1 75 ? 5.396 6.064 -9.725 1.00 91.25 75 LYS A N 1
ATOM 585 C CA . LYS A 1 75 ? 4.124 6.585 -9.214 1.00 91.25 75 LYS A CA 1
ATOM 586 C C . LYS A 1 75 ? 3.029 6.682 -10.276 1.00 91.25 75 LYS A C 1
ATOM 588 O O . LYS A 1 75 ? 1.940 6.144 -10.079 1.00 91.25 75 LYS A O 1
ATOM 593 N N . GLU A 1 76 ? 3.326 7.299 -11.420 1.00 91.44 76 GLU A N 1
ATOM 594 C CA . GLU A 1 76 ? 2.358 7.464 -12.515 1.00 91.44 76 GLU A CA 1
ATOM 595 C C . GLU A 1 76 ? 1.919 6.125 -13.123 1.00 91.44 76 GLU A C 1
ATOM 597 O O . GLU A 1 76 ? 0.744 5.954 -13.440 1.00 91.44 76 GLU A O 1
ATOM 602 N N . SER A 1 77 ? 2.821 5.143 -13.210 1.00 88.06 77 SER A N 1
ATOM 603 C CA . SER A 1 77 ? 2.508 3.795 -13.706 1.00 88.06 77 SER A CA 1
ATOM 604 C C . SER A 1 77 ? 1.565 3.033 -12.771 1.00 88.06 77 SER A C 1
ATOM 606 O O . SER A 1 77 ? 0.782 2.198 -13.220 1.00 88.06 77 SER A O 1
ATOM 608 N N . TYR A 1 78 ? 1.609 3.325 -11.468 1.00 89.00 78 TYR A N 1
ATOM 609 C CA . TYR A 1 78 ? 0.789 2.650 -10.462 1.00 89.00 78 TYR A CA 1
ATOM 610 C C . TYR A 1 78 ? -0.572 3.312 -10.201 1.00 89.00 78 TYR A C 1
ATOM 612 O O . TYR A 1 78 ? -1.494 2.623 -9.754 1.00 89.00 78 TYR A O 1
ATOM 620 N N . LYS A 1 79 ? -0.751 4.602 -10.522 1.00 90.12 79 LYS A N 1
ATOM 621 C CA . LYS A 1 79 ? -2.059 5.286 -10.454 1.00 90.12 79 LYS A CA 1
ATOM 622 C C . LYS A 1 79 ? -3.194 4.506 -11.139 1.00 90.12 79 LYS A C 1
ATOM 624 O O . LYS A 1 79 ? -4.187 4.216 -10.466 1.00 90.12 79 LYS A O 1
ATOM 629 N N . PRO A 1 80 ? -3.082 4.103 -12.424 1.00 86.62 80 PRO A N 1
ATOM 630 C CA . PRO A 1 80 ? -4.147 3.357 -13.094 1.00 86.62 80 PRO A CA 1
ATOM 631 C C . PRO A 1 80 ? -4.307 1.932 -12.549 1.00 86.62 80 PRO A C 1
ATOM 633 O O . PRO A 1 80 ? -5.420 1.415 -12.541 1.00 86.62 80 PRO A O 1
ATOM 636 N N . ILE A 1 81 ? -3.236 1.305 -12.044 1.00 86.06 81 ILE A N 1
ATOM 637 C CA . ILE A 1 81 ? -3.288 -0.049 -11.461 1.00 86.06 81 ILE A CA 1
ATO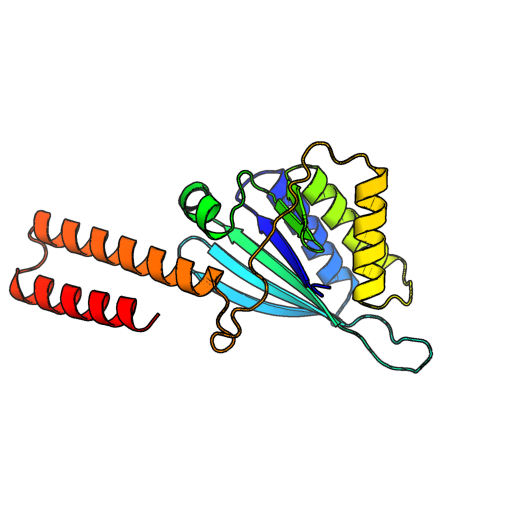M 638 C C . ILE A 1 81 ? -4.173 -0.073 -10.213 1.00 86.06 81 ILE A C 1
ATOM 640 O O . ILE A 1 81 ? -4.971 -0.993 -10.028 1.00 86.06 81 ILE A O 1
ATOM 644 N N . PHE A 1 82 ? -4.036 0.936 -9.353 1.00 85.44 82 PHE A N 1
ATOM 645 C CA . PHE A 1 82 ? -4.814 1.036 -8.121 1.00 85.44 82 PHE A CA 1
ATOM 646 C C . PHE A 1 82 ? -6.107 1.838 -8.270 1.00 85.44 82 PHE A C 1
ATOM 648 O O . PHE A 1 82 ? -6.908 1.854 -7.335 1.00 85.44 82 PHE A O 1
ATOM 655 N N . ASN A 1 83 ? -6.325 2.459 -9.434 1.00 86.12 83 ASN A N 1
ATOM 656 C CA . ASN A 1 83 ? -7.384 3.436 -9.676 1.00 86.12 83 ASN A CA 1
ATOM 657 C C . ASN A 1 83 ? -7.333 4.604 -8.672 1.00 86.12 83 ASN A C 1
ATOM 659 O O . ASN A 1 83 ? -8.339 4.974 -8.070 1.00 86.12 83 ASN A O 1
ATOM 663 N N . ILE A 1 84 ? -6.132 5.150 -8.463 1.00 87.12 84 ILE A N 1
ATOM 664 C CA . ILE A 1 84 ? -5.854 6.225 -7.506 1.00 87.12 84 ILE A CA 1
ATOM 665 C C . ILE A 1 84 ? -5.253 7.408 -8.263 1.00 87.12 84 ILE A C 1
ATOM 667 O O . ILE A 1 84 ? -4.185 7.260 -8.855 1.00 87.12 84 ILE A O 1
ATOM 671 N N . PRO A 1 85 ? -5.899 8.584 -8.261 1.00 86.69 85 PRO A N 1
ATOM 672 C CA . PRO A 1 85 ? -5.407 9.739 -9.006 1.00 86.69 85 PRO A CA 1
ATOM 673 C C . PRO A 1 85 ? -4.239 10.453 -8.309 1.00 86.69 85 PRO A C 1
ATOM 675 O O . PRO A 1 85 ? -3.426 11.094 -8.978 1.00 86.69 85 PRO A O 1
ATOM 678 N N . ILE A 1 86 ? -4.158 10.372 -6.975 1.00 91.19 86 ILE A N 1
ATOM 679 C CA . ILE A 1 86 ? -3.261 11.183 -6.142 1.00 91.19 86 ILE A CA 1
ATOM 680 C C . ILE A 1 86 ? -2.699 10.330 -5.002 1.00 91.19 86 ILE A C 1
ATOM 682 O O . ILE A 1 86 ? -3.418 9.520 -4.426 1.00 91.19 86 ILE A O 1
ATOM 686 N N . PHE 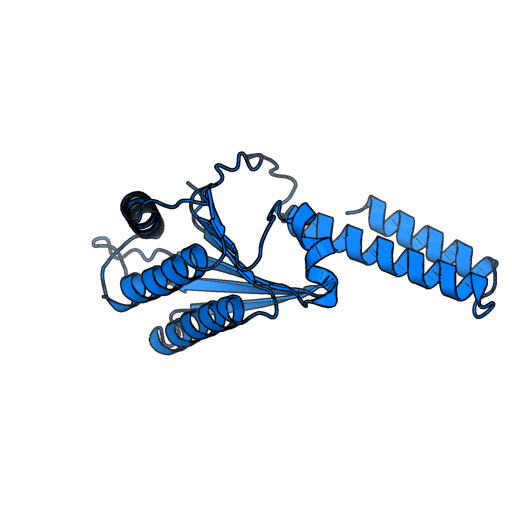A 1 87 ? -1.425 10.544 -4.673 1.00 93.75 87 PHE A N 1
ATOM 687 C CA . PHE A 1 87 ? -0.770 9.992 -3.487 1.00 93.75 87 PHE A CA 1
ATOM 688 C C . PHE A 1 87 ? -0.495 11.107 -2.458 1.00 93.75 87 PHE A C 1
ATOM 690 O O . PHE A 1 87 ? -0.283 12.245 -2.884 1.00 93.75 87 PHE A O 1
ATOM 697 N N . PRO A 1 88 ? -0.463 10.789 -1.151 1.00 96.19 88 PRO A N 1
ATOM 698 C CA . PRO A 1 88 ? -0.869 9.508 -0.578 1.00 96.19 88 PRO A CA 1
ATOM 699 C C . PRO A 1 88 ? -2.378 9.290 -0.694 1.00 96.19 88 PRO A C 1
ATOM 701 O O . PRO A 1 88 ? -3.155 10.233 -0.852 1.00 96.19 88 PRO A O 1
ATOM 704 N N . ALA A 1 89 ? -2.794 8.034 -0.595 1.00 95.06 89 ALA A N 1
ATOM 705 C CA . ALA A 1 89 ? -4.198 7.665 -0.551 1.00 95.06 89 ALA A CA 1
ATOM 706 C C . ALA A 1 89 ? -4.454 6.541 0.448 1.00 95.06 89 ALA A C 1
ATOM 708 O O . ALA A 1 89 ? -3.573 5.728 0.739 1.00 95.06 89 ALA A O 1
ATOM 709 N N . VAL A 1 90 ? -5.692 6.446 0.920 1.00 94.19 90 VAL A N 1
ATOM 710 C CA . VAL A 1 90 ? -6.164 5.321 1.722 1.00 94.19 90 VAL A CA 1
ATOM 711 C C . VAL A 1 90 ? -7.500 4.814 1.203 1.00 94.19 90 VAL A C 1
ATOM 713 O O . VAL A 1 90 ? -8.429 5.581 0.973 1.00 94.19 90 VAL A O 1
ATOM 716 N N . SER A 1 91 ? -7.598 3.497 1.044 1.00 91.38 91 SER A N 1
ATOM 717 C CA . SER A 1 91 ? -8.849 2.799 0.784 1.00 91.38 91 SER A CA 1
ATOM 718 C C . SER A 1 91 ? -9.394 2.226 2.082 1.00 91.38 91 SER A C 1
ATOM 720 O O . SER A 1 91 ? -8.774 1.359 2.709 1.00 91.38 91 SER A O 1
ATOM 722 N N . LEU A 1 92 ? -10.574 2.700 2.467 1.00 89.88 92 LEU A N 1
ATOM 723 C CA . LEU A 1 92 ? -11.258 2.348 3.701 1.00 89.88 92 LEU A CA 1
ATOM 724 C C . LEU A 1 92 ? -12.742 2.117 3.405 1.00 89.88 92 LEU A C 1
ATOM 726 O O . LEU A 1 92 ? -13.452 3.005 2.939 1.00 89.88 92 LEU A O 1
ATOM 730 N N . GLY A 1 93 ? -13.234 0.905 3.675 1.00 82.12 93 GLY A N 1
ATOM 731 C CA . GLY A 1 93 ? -14.670 0.610 3.595 1.00 82.12 93 GLY A CA 1
ATOM 732 C C . GLY A 1 93 ? -15.315 0.817 2.215 1.00 82.12 93 GLY A C 1
ATOM 733 O O . GLY A 1 93 ? -16.516 1.056 2.150 1.00 82.12 93 GLY A O 1
ATOM 734 N N . GLY A 1 94 ? -14.541 0.732 1.126 1.00 81.75 94 GLY A N 1
ATOM 735 C CA . GLY A 1 94 ? -15.029 0.965 -0.245 1.00 81.75 94 GLY A CA 1
ATOM 736 C C . GLY A 1 94 ? -14.973 2.428 -0.707 1.00 81.75 94 GLY A C 1
ATOM 737 O O . GLY A 1 94 ? -15.484 2.752 -1.778 1.00 81.75 94 GLY A O 1
ATOM 738 N N . TYR A 1 95 ? -14.351 3.299 0.084 1.00 85.31 95 TYR A N 1
ATOM 739 C CA . TYR A 1 95 ? -14.085 4.691 -0.260 1.00 85.31 95 TYR A CA 1
ATOM 740 C C . TYR A 1 95 ? -12.587 4.931 -0.299 1.00 85.31 95 TYR A C 1
ATOM 742 O O . TYR A 1 95 ? -11.858 4.356 0.512 1.00 85.31 95 TYR A O 1
ATOM 750 N N . ASP A 1 96 ? -12.169 5.791 -1.219 1.00 89.31 96 ASP A N 1
ATOM 751 C CA . ASP A 1 96 ? -10.790 6.244 -1.314 1.00 89.31 96 ASP A CA 1
ATOM 752 C C . ASP A 1 96 ? -10.715 7.717 -0.877 1.00 89.31 96 ASP A C 1
ATOM 754 O O . ASP A 1 96 ? -11.576 8.524 -1.245 1.00 89.31 96 ASP A O 1
ATOM 758 N N . TYR A 1 97 ? -9.713 8.018 -0.051 1.00 90.94 97 TYR A N 1
ATOM 759 C CA . TYR A 1 97 ? -9.406 9.335 0.516 1.00 90.94 97 TYR A CA 1
ATOM 760 C C . TYR A 1 97 ? -7.957 9.687 0.179 1.00 90.94 97 TYR A C 1
ATOM 762 O O . TYR A 1 97 ? -7.120 8.784 0.084 1.00 90.94 97 TYR A O 1
ATOM 770 N N . PHE A 1 98 ? -7.649 10.971 0.002 1.00 92.00 98 PHE A N 1
ATOM 771 C CA . PHE A 1 98 ? -6.389 11.417 -0.607 1.00 92.00 98 PHE A CA 1
ATOM 772 C C . PHE A 1 98 ? -5.711 12.532 0.193 1.00 92.00 98 PHE A C 1
ATOM 774 O O . PHE A 1 98 ? -6.382 13.323 0.854 1.00 92.00 98 PHE A O 1
ATOM 781 N N . GLY A 1 99 ? -4.384 12.628 0.081 1.00 92.62 99 GLY A N 1
ATOM 782 C CA . GLY A 1 99 ? -3.593 13.707 0.674 1.00 92.62 99 GLY A CA 1
ATOM 783 C C . GLY A 1 99 ? -3.757 13.774 2.192 1.00 92.62 99 GLY A C 1
ATOM 784 O O . GLY A 1 99 ? -3.596 12.767 2.879 1.00 92.62 99 GLY A O 1
ATOM 785 N N . GLU A 1 100 ? -4.103 14.955 2.706 1.00 92.12 100 GLU A N 1
ATOM 786 C CA . GLU A 1 100 ? -4.297 15.202 4.142 1.00 92.12 100 GLU A CA 1
ATOM 787 C C . GLU A 1 100 ? -5.374 14.298 4.759 1.00 92.12 100 GLU A C 1
ATOM 789 O O . GLU A 1 100 ? -5.165 13.764 5.844 1.00 92.12 100 GLU A O 1
ATOM 794 N N . GLU A 1 101 ? -6.465 14.000 4.041 1.00 90.62 101 GLU A N 1
ATOM 795 C CA . GLU A 1 101 ? -7.508 13.091 4.545 1.00 90.62 101 GLU A CA 1
ATOM 796 C C . GLU A 1 101 ? -6.945 11.684 4.823 1.00 90.62 101 GLU A C 1
ATOM 798 O O . GLU A 1 101 ? -7.359 11.008 5.767 1.00 90.62 101 GLU A O 1
ATOM 803 N N . ALA A 1 102 ? -5.974 11.228 4.023 1.00 93.88 102 ALA A N 1
ATOM 804 C CA . ALA A 1 102 ? -5.315 9.945 4.251 1.00 93.88 102 ALA A CA 1
ATOM 805 C C . ALA A 1 102 ? -4.414 9.972 5.500 1.00 93.88 102 ALA A C 1
ATOM 807 O O . ALA A 1 102 ? -4.343 8.974 6.223 1.00 93.88 102 ALA A O 1
ATOM 808 N N . VAL A 1 103 ? -3.771 11.112 5.776 1.00 94.50 103 VAL A N 1
ATOM 809 C CA . VAL A 1 103 ? -2.965 11.346 6.988 1.00 94.50 103 VAL A CA 1
ATOM 810 C C . VAL A 1 103 ? -3.851 11.369 8.233 1.00 94.50 103 VAL A C 1
ATOM 812 O O . VAL A 1 103 ? -3.529 10.719 9.232 1.00 94.50 103 VAL A O 1
ATOM 815 N N . ASP A 1 104 ? -4.999 12.041 8.161 1.00 92.88 104 ASP A N 1
ATOM 816 C CA . ASP A 1 104 ? -5.982 12.094 9.245 1.00 92.88 104 ASP A CA 1
ATOM 817 C C . ASP A 1 104 ? -6.513 10.700 9.588 1.00 92.88 104 ASP A C 1
ATOM 819 O O . ASP A 1 104 ? -6.599 10.328 10.760 1.00 92.88 104 ASP A O 1
ATOM 823 N N . ILE A 1 105 ? -6.817 9.887 8.570 1.00 93.69 105 ILE A N 1
ATOM 824 C CA . ILE A 1 105 ? -7.270 8.502 8.760 1.00 93.69 105 ILE A CA 1
ATOM 825 C C . ILE A 1 105 ? -6.182 7.641 9.408 1.00 93.69 105 ILE A C 1
ATOM 827 O O . ILE A 1 105 ? -6.498 6.833 10.283 1.00 93.69 105 ILE A O 1
ATOM 831 N N . ALA A 1 106 ? -4.916 7.793 9.006 1.00 95.38 106 ALA A N 1
ATOM 832 C CA . ALA A 1 106 ? -3.804 7.079 9.634 1.00 95.38 106 ALA A CA 1
ATOM 833 C C . ALA A 1 106 ? -3.653 7.470 11.111 1.00 95.38 106 ALA A C 1
ATOM 835 O O . ALA A 1 106 ? -3.557 6.602 11.978 1.00 95.38 106 ALA A O 1
ATOM 836 N N . SER A 1 107 ? -3.704 8.770 11.402 1.00 94.19 107 SER A N 1
ATOM 837 C CA . SER A 1 107 ? -3.592 9.308 12.761 1.00 94.19 107 SER A CA 1
ATOM 838 C C . SER A 1 107 ? -4.739 8.831 13.650 1.00 94.19 107 SER A C 1
ATOM 840 O O . SER A 1 107 ? -4.526 8.420 14.791 1.0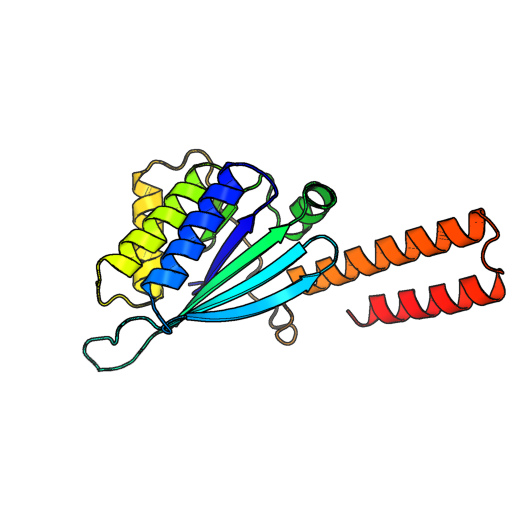0 94.19 107 SER A O 1
ATOM 842 N N . GLU A 1 108 ? -5.957 8.809 13.111 1.00 93.19 108 GLU A N 1
ATOM 843 C CA . GLU A 1 108 ? -7.128 8.314 13.821 1.00 93.19 108 GLU A CA 1
ATOM 844 C C . GLU A 1 108 ? -7.069 6.809 14.076 1.00 93.19 108 GLU A C 1
ATOM 846 O O . GLU A 1 108 ? -7.421 6.350 15.163 1.00 93.19 108 GLU A O 1
ATOM 851 N N . LEU A 1 109 ? -6.624 6.030 13.087 1.00 93.62 109 LEU A N 1
ATOM 852 C CA . LEU A 1 109 ? -6.413 4.596 13.248 1.00 93.62 109 LEU A CA 1
ATOM 853 C C . LEU A 1 109 ? -5.484 4.326 14.435 1.00 93.62 109 LEU A C 1
ATOM 855 O O . LEU A 1 109 ? -5.809 3.488 15.279 1.00 93.62 109 LEU A O 1
ATOM 859 N N . CYS A 1 110 ? -4.371 5.056 14.522 1.00 91.56 110 CYS A N 1
ATOM 860 C CA . CYS A 1 110 ? -3.451 4.948 15.647 1.00 91.56 110 CYS A CA 1
ATOM 861 C C . CYS A 1 110 ? -4.128 5.354 16.958 1.00 91.56 110 CYS A C 1
ATOM 863 O O . CYS A 1 110 ? -4.130 4.567 17.896 1.00 91.56 110 CYS A O 1
ATOM 865 N N . ALA A 1 111 ? -4.812 6.500 17.008 1.00 90.81 111 ALA A N 1
ATOM 866 C CA . ALA A 1 111 ? -5.506 6.952 18.214 1.00 90.81 111 ALA A CA 1
ATOM 867 C C . ALA A 1 111 ? -6.543 5.936 18.737 1.00 90.81 111 ALA A C 1
ATOM 869 O O . ALA A 1 111 ? -6.623 5.708 19.943 1.00 90.81 111 ALA A O 1
ATOM 870 N N . ILE A 1 112 ? -7.319 5.297 17.851 1.00 90.75 112 ILE A N 1
ATOM 871 C CA . ILE A 1 112 ? -8.296 4.262 18.229 1.00 90.75 112 ILE A CA 1
ATOM 872 C C . ILE A 1 112 ? -7.597 3.005 18.759 1.00 90.75 112 ILE A C 1
ATOM 874 O O . ILE A 1 112 ? -8.062 2.395 19.720 1.00 90.75 112 ILE A O 1
ATOM 878 N N . LEU A 1 113 ? -6.501 2.583 18.132 1.00 89.25 113 LEU A N 1
ATOM 879 C CA . LEU A 1 113 ? -5.775 1.391 18.570 1.00 89.25 113 LEU A CA 1
ATOM 880 C C . LEU A 1 113 ? -5.031 1.626 19.893 1.00 89.25 113 LEU A C 1
ATOM 882 O O . LEU A 1 113 ? -4.945 0.706 20.711 1.00 89.25 113 LEU A O 1
ATOM 886 N N . SER A 1 114 ? -4.576 2.854 20.136 1.00 85.88 114 SER A N 1
ATOM 887 C CA . SER A 1 114 ? -3.877 3.252 21.360 1.00 85.88 114 SER A CA 1
ATOM 888 C C . SER A 1 114 ? -4.828 3.621 22.509 1.00 85.88 114 SER A C 1
ATOM 890 O O . SER A 1 114 ? -4.437 3.507 23.669 1.00 85.88 114 SER A O 1
ATOM 892 N N . SER A 1 115 ? -6.096 3.983 22.241 1.00 82.69 115 SER A N 1
ATOM 893 C CA . SER A 1 115 ? -7.088 4.324 23.285 1.00 82.69 115 SER A CA 1
ATOM 894 C C . SER A 1 115 ? -7.433 3.153 24.211 1.00 82.69 115 SER A C 1
ATOM 896 O O . SER A 1 115 ? -7.918 3.352 25.325 1.00 82.69 115 SER A O 1
ATOM 898 N N . GLY A 1 116 ? -7.174 1.921 23.766 1.00 72.31 116 GLY A N 1
ATOM 899 C CA . GLY A 1 116 ? -7.433 0.708 24.532 1.00 72.31 116 GLY A CA 1
ATOM 900 C C . GLY A 1 116 ? -8.880 0.215 24.484 1.00 72.31 116 GLY A C 1
ATOM 901 O O . GLY A 1 116 ? -9.226 -0.687 25.254 1.00 72.31 116 GLY A O 1
ATOM 902 N N . ASP A 1 117 ? -9.695 0.751 23.574 1.00 80.31 117 ASP A N 1
ATOM 903 C CA . ASP A 1 117 ? -11.070 0.306 23.357 1.00 80.31 117 ASP A CA 1
ATOM 904 C C . ASP A 1 117 ? -11.121 -1.151 22.850 1.00 80.31 117 ASP A C 1
ATOM 906 O O . ASP A 1 117 ? -10.341 -1.578 21.995 1.00 80.31 117 ASP A O 1
ATOM 910 N N . ASN A 1 118 ? -12.084 -1.933 23.347 1.00 81.38 118 ASN A N 1
ATOM 911 C CA . ASN A 1 118 ? -12.314 -3.311 22.898 1.00 81.38 118 ASN A CA 1
ATOM 912 C C . ASN A 1 118 ? -13.216 -3.330 21.654 1.00 81.38 118 ASN A C 1
ATOM 914 O O . ASN A 1 118 ? -14.394 -3.682 21.739 1.00 81.38 118 ASN A O 1
ATOM 918 N N . LEU A 1 119 ? -12.665 -2.929 20.507 1.00 85.50 119 LEU A N 1
ATOM 919 C CA . LEU A 1 119 ? -13.377 -2.899 19.225 1.00 85.50 119 LEU A CA 1
ATOM 920 C C . LEU A 1 119 ? -13.032 -4.109 18.354 1.00 85.50 119 LEU A C 1
ATOM 922 O O . LEU A 1 119 ? -11.877 -4.534 18.282 1.00 85.50 119 LEU A O 1
ATOM 926 N N . SER A 1 120 ? -14.030 -4.630 17.638 1.00 88.12 120 SER A N 1
ATOM 927 C CA . SER A 1 120 ? -13.784 -5.514 16.497 1.00 88.12 120 SER A CA 1
ATOM 928 C C . SER A 1 120 ? -13.235 -4.728 15.301 1.00 88.12 120 SER A C 1
ATOM 930 O O . SER A 1 120 ? -13.356 -3.504 15.222 1.00 88.12 120 SER A O 1
ATOM 932 N N . SER A 1 121 ? -12.664 -5.435 14.327 1.00 88.38 121 SER A N 1
ATOM 933 C CA . SER A 1 121 ? -12.181 -4.850 13.071 1.00 88.38 121 SER A CA 1
ATOM 934 C C . SER A 1 121 ? -13.293 -4.128 12.305 1.00 88.38 121 SER A C 1
ATOM 936 O O . SER A 1 121 ? -13.056 -3.072 11.726 1.00 88.38 121 SER A O 1
ATOM 938 N N . GLU A 1 122 ? -14.517 -4.661 12.338 1.00 88.81 122 GLU A N 1
ATOM 939 C CA . GLU A 1 122 ? -15.690 -4.043 11.712 1.00 88.81 122 GLU A CA 1
ATOM 940 C C . GLU A 1 122 ? -16.079 -2.743 12.422 1.00 88.81 122 GLU A C 1
ATOM 942 O O . GLU A 1 122 ? -16.194 -1.712 11.765 1.00 88.81 122 GLU A O 1
ATOM 947 N N . GLN A 1 123 ? -16.177 -2.762 13.756 1.00 89.44 123 GLN A N 1
ATOM 948 C CA . GLN A 1 123 ? -16.506 -1.574 14.553 1.00 89.44 123 GLN A CA 1
ATOM 949 C C . GLN A 1 123 ? -15.450 -0.475 14.416 1.00 89.44 123 GLN A C 1
ATOM 951 O O . GLN A 1 123 ? -15.779 0.709 14.369 1.00 89.44 123 GLN A O 1
ATOM 956 N N . LEU A 1 124 ? -14.174 -0.856 14.335 1.00 91.00 124 LEU A N 1
ATOM 957 C CA . LEU A 1 124 ? -13.078 0.079 14.109 1.00 91.00 124 LEU A CA 1
ATOM 958 C C . LEU A 1 124 ? -13.216 0.758 12.741 1.00 91.00 124 LEU A C 1
ATOM 960 O O . LEU A 1 124 ? -13.129 1.981 12.654 1.00 91.00 124 LEU A O 1
ATOM 964 N N . ILE A 1 125 ? -13.479 -0.012 11.681 1.00 90.62 125 ILE A N 1
ATOM 965 C CA . ILE A 1 125 ? -13.679 0.534 10.331 1.00 90.62 125 ILE A CA 1
ATOM 966 C C . ILE A 1 125 ? -14.917 1.435 10.283 1.00 90.62 125 ILE A C 1
ATOM 968 O O . ILE A 1 125 ? -14.850 2.515 9.703 1.00 90.62 125 ILE A O 1
ATOM 972 N N . GLU A 1 126 ? -16.027 1.037 10.904 1.00 89.12 126 GLU A N 1
ATOM 973 C CA . GLU A 1 126 ? -17.228 1.875 11.002 1.00 89.12 126 GLU A CA 1
ATOM 974 C C . GLU A 1 126 ? -16.950 3.189 11.735 1.00 89.12 126 GLU A C 1
ATOM 976 O O . GLU A 1 126 ? -17.377 4.249 11.277 1.00 89.12 126 GLU A O 1
ATOM 981 N N . ARG A 1 127 ? -16.184 3.148 12.831 1.00 89.50 127 ARG A N 1
ATOM 982 C CA . ARG A 1 127 ? -15.793 4.346 13.583 1.00 89.50 127 ARG A CA 1
ATOM 983 C C . ARG A 1 127 ? -14.929 5.283 12.744 1.00 89.50 127 ARG A C 1
ATOM 985 O O . ARG A 1 127 ? -15.195 6.486 12.731 1.00 89.50 127 ARG A O 1
ATOM 992 N N . LEU A 1 128 ? -13.951 4.742 12.015 1.00 90.69 128 LEU A N 1
ATOM 993 C CA . LEU A 1 128 ? -13.141 5.518 11.074 1.00 90.69 128 LEU A CA 1
ATOM 994 C C . LEU A 1 128 ? -14.018 6.158 9.992 1.00 90.69 128 LEU A C 1
ATOM 996 O O . LEU A 1 128 ? -13.935 7.365 9.779 1.00 90.69 128 LEU A O 1
ATOM 1000 N N . LEU A 1 129 ? -14.906 5.384 9.360 1.00 88.12 129 LEU A N 1
ATOM 1001 C CA . LEU A 1 129 ? -15.820 5.885 8.328 1.00 88.12 129 LEU A CA 1
ATOM 1002 C C . LEU A 1 129 ? -16.725 6.999 8.857 1.00 88.12 129 LEU A C 1
ATOM 1004 O O . LEU A 1 129 ? -16.832 8.047 8.227 1.00 88.12 129 LEU A O 1
ATOM 1008 N N . HIS A 1 130 ? -17.329 6.805 10.029 1.00 85.44 130 HIS A N 1
ATOM 1009 C CA . HIS A 1 130 ? -18.190 7.805 10.653 1.00 85.44 130 HIS A CA 1
ATOM 1010 C C . HIS A 1 130 ? -17.424 9.098 10.961 1.00 85.44 130 HIS A C 1
ATOM 1012 O O . HIS A 1 130 ? -17.951 10.198 10.787 1.00 85.44 130 HIS A O 1
ATOM 1018 N N . ARG A 1 131 ? -16.162 8.993 11.395 1.00 80.50 131 ARG A N 1
ATOM 1019 C CA . ARG A 1 131 ? -15.320 10.171 11.622 1.00 80.50 131 ARG A CA 1
ATOM 1020 C C . ARG A 1 131 ? -14.983 10.882 10.309 1.00 80.50 131 ARG A C 1
ATOM 1022 O O . ARG A 1 131 ? -15.120 12.100 10.253 1.00 80.50 131 ARG A O 1
ATOM 1029 N N . CYS A 1 132 ? -14.688 10.139 9.243 1.00 77.62 132 CYS A N 1
ATOM 1030 C CA . CYS A 1 132 ? -14.502 10.699 7.899 1.00 77.62 132 CYS A CA 1
ATOM 1031 C C . CYS A 1 132 ? -15.760 11.430 7.399 1.00 77.62 132 CYS A C 1
ATOM 1033 O O . CYS A 1 132 ? -15.664 12.511 6.824 1.00 77.62 132 CYS A O 1
ATOM 1035 N N . HIS A 1 133 ? -16.959 10.888 7.656 1.00 73.00 133 HIS A N 1
ATOM 1036 C CA . HIS A 1 133 ? -18.222 11.549 7.296 1.00 73.00 133 HIS A CA 1
ATOM 1037 C C . HIS A 1 133 ? -18.438 12.864 8.043 1.00 73.00 133 HIS A C 1
ATOM 1039 O O . HIS A 1 133 ? -18.993 13.798 7.472 1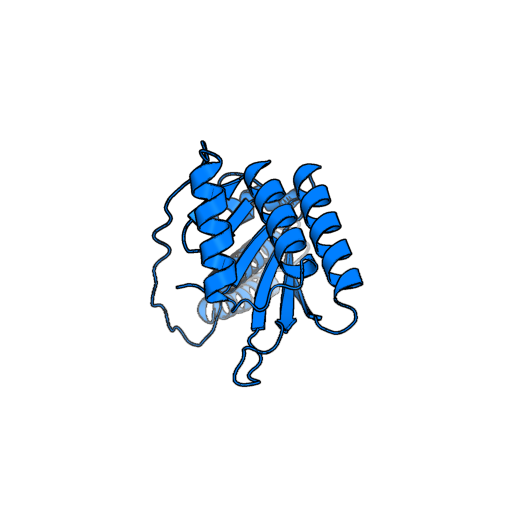.00 73.00 133 HIS A O 1
ATOM 1045 N N . ARG A 1 134 ? -17.988 12.959 9.299 1.00 69.75 134 ARG A N 1
ATOM 1046 C CA . ARG A 1 134 ? -18.116 14.176 10.114 1.00 69.75 134 ARG A CA 1
ATOM 1047 C C . ARG A 1 134 ? -17.131 15.280 9.740 1.00 69.75 134 ARG A C 1
ATOM 1049 O O . ARG A 1 134 ? -17.459 16.442 9.947 1.00 69.75 134 ARG A O 1
ATOM 1056 N N . ILE A 1 135 ? -15.954 14.924 9.229 1.00 61.56 135 ILE A N 1
ATOM 1057 C CA . ILE A 1 135 ? -14.908 15.884 8.838 1.00 61.56 135 ILE A CA 1
ATOM 1058 C C . ILE A 1 135 ? -15.254 16.580 7.505 1.00 61.56 135 ILE A C 1
ATOM 1060 O O . ILE A 1 135 ? -14.670 17.604 7.174 1.00 61.56 135 ILE A O 1
ATOM 1064 N N . GLY A 1 136 ? -16.281 16.111 6.785 1.00 53.59 136 GLY A N 1
ATOM 1065 C CA . GLY A 1 136 ? -16.737 16.756 5.554 1.00 53.59 136 GLY A CA 1
ATOM 1066 C C . GLY A 1 136 ? -15.752 16.552 4.406 1.00 53.59 136 GLY A C 1
ATOM 1067 O O . GLY A 1 136 ? -15.394 17.518 3.743 1.00 53.59 136 GLY A O 1
ATOM 1068 N N . GLY A 1 137 ? -15.311 15.304 4.194 1.00 54.47 137 GLY A N 1
ATOM 1069 C CA . GLY A 1 137 ? -14.321 14.957 3.170 1.00 54.47 137 GLY A CA 1
ATOM 1070 C C . GLY A 1 137 ? -14.688 15.517 1.794 1.00 54.47 137 GLY A C 1
ATOM 1071 O O . GLY A 1 137 ? -15.654 15.070 1.168 1.00 54.47 137 GLY A O 1
ATOM 1072 N N . LEU A 1 138 ? -13.922 16.514 1.354 1.00 51.72 138 LEU A N 1
ATOM 1073 C CA . LEU A 1 138 ? -14.101 17.230 0.092 1.00 51.72 138 LEU A CA 1
ATOM 1074 C C . LEU A 1 138 ? -13.651 16.379 -1.106 1.00 51.72 138 LEU A C 1
ATOM 1076 O O . LEU A 1 138 ? -14.119 16.616 -2.217 1.00 51.72 138 LEU A O 1
ATOM 1080 N N . ASN A 1 139 ? -12.808 15.361 -0.882 1.00 53.38 139 ASN A N 1
ATOM 1081 C CA . ASN A 1 139 ? -12.168 14.565 -1.937 1.00 53.38 139 ASN A CA 1
ATOM 1082 C C . ASN A 1 139 ? -12.590 13.084 -1.961 1.00 53.38 139 ASN A C 1
ATOM 1084 O O . ASN A 1 139 ? -11.871 12.229 -2.478 1.00 53.38 139 ASN A O 1
ATOM 1088 N N . ARG A 1 140 ? -13.771 12.744 -1.433 1.00 61.94 140 ARG A N 1
ATOM 1089 C CA . ARG A 1 140 ? -14.258 11.355 -1.406 1.00 61.94 140 ARG A CA 1
ATOM 1090 C C . ARG A 1 140 ? -14.690 10.878 -2.791 1.00 61.94 140 ARG A C 1
ATOM 1092 O O . ARG A 1 140 ? -15.675 11.363 -3.345 1.00 61.94 140 ARG A O 1
ATOM 1099 N N . VAL A 1 141 ? -14.067 9.805 -3.272 1.00 59.75 141 VAL A N 1
ATOM 1100 C CA . VAL A 1 141 ? -14.555 9.062 -4.443 1.00 59.75 141 VAL A CA 1
ATOM 1101 C C . VAL A 1 141 ? -15.141 7.731 -3.972 1.00 59.75 141 VAL A C 1
ATOM 1103 O O . VAL A 1 141 ? -14.467 6.915 -3.341 1.00 59.75 141 VAL A O 1
ATOM 1106 N N . LYS A 1 142 ? -16.435 7.505 -4.241 1.00 61.66 142 LYS A N 1
ATOM 1107 C CA . LYS A 1 142 ? -17.051 6.184 -4.051 1.00 61.66 142 LYS A CA 1
ATOM 1108 C C . LYS A 1 142 ? -16.516 5.269 -5.141 1.00 61.66 142 LYS A C 1
ATOM 1110 O O . LYS A 1 142 ? -16.712 5.556 -6.318 1.00 61.66 142 LYS A O 1
ATOM 1115 N N . VAL A 1 143 ? -15.877 4.171 -4.754 1.00 57.75 143 VAL A N 1
ATOM 1116 C CA . VAL A 1 143 ? -15.280 3.262 -5.728 1.00 57.75 143 VAL A CA 1
ATOM 1117 C C . VAL A 1 143 ? -16.065 1.962 -5.772 1.00 57.75 143 VAL A C 1
ATOM 1119 O O . VAL A 1 143 ? -16.042 1.165 -4.834 1.00 57.75 143 VAL A O 1
ATOM 1122 N N . GLU A 1 144 ? -16.718 1.707 -6.903 1.00 48.94 144 GLU A N 1
ATOM 1123 C CA . GLU A 1 144 ? -17.204 0.374 -7.258 1.00 48.94 144 GLU A CA 1
ATOM 1124 C C . GLU A 1 144 ? -16.019 -0.481 -7.717 1.00 48.94 144 GLU A C 1
ATOM 1126 O O . GLU A 1 144 ? -15.834 -0.790 -8.890 1.00 48.94 144 GLU A O 1
ATOM 1131 N N . ARG A 1 145 ? -15.144 -0.854 -6.780 1.00 55.31 145 ARG A N 1
ATOM 1132 C CA . ARG A 1 145 ? -14.154 -1.899 -7.050 1.00 55.31 145 ARG A CA 1
ATOM 1133 C C . ARG A 1 145 ? -14.927 -3.208 -7.128 1.00 55.31 145 ARG A C 1
ATOM 1135 O O . ARG A 1 145 ? -15.352 -3.676 -6.073 1.00 55.31 145 ARG A O 1
ATOM 1142 N N . LEU A 1 146 ? -15.079 -3.748 -8.342 1.00 40.00 146 LEU A N 1
ATOM 1143 C CA . LEU A 1 146 ? -15.682 -5.049 -8.660 1.00 40.00 146 LEU A CA 1
ATOM 1144 C C . LEU A 1 146 ? -15.444 -6.053 -7.526 1.00 40.00 146 LEU A C 1
ATOM 1146 O O . LEU A 1 146 ? -14.381 -6.663 -7.392 1.00 40.00 146 LEU A O 1
ATOM 1150 N N . GLU A 1 147 ? -16.445 -6.179 -6.662 1.00 41.16 147 GLU A N 1
ATOM 1151 C CA . GLU A 1 147 ? -16.526 -7.281 -5.729 1.00 41.16 147 GLU A CA 1
ATOM 1152 C C . GLU A 1 147 ? -16.834 -8.522 -6.570 1.00 41.16 147 GLU A C 1
ATOM 1154 O O . GLU A 1 147 ? -17.705 -8.486 -7.436 1.00 41.16 147 GLU A O 1
ATOM 1159 N N . ASN A 1 148 ? -16.121 -9.618 -6.298 1.00 34.97 148 ASN A N 1
ATOM 1160 C CA . ASN A 1 148 ? -16.301 -10.948 -6.899 1.00 34.97 148 ASN A CA 1
ATOM 1161 C C . ASN A 1 148 ? -15.481 -11.286 -8.150 1.00 34.97 148 ASN A C 1
ATOM 1163 O O . ASN A 1 148 ? -16.008 -11.843 -9.108 1.00 34.97 148 ASN A O 1
ATOM 1167 N N . GLN A 1 149 ? -14.156 -11.176 -8.070 1.00 34.16 149 GLN A N 1
ATOM 1168 C CA . GLN A 1 149 ? -13.338 -12.222 -8.687 1.00 34.16 149 GLN A CA 1
ATOM 1169 C C . GLN A 1 149 ? -12.572 -12.982 -7.612 1.00 34.16 149 GLN A C 1
ATOM 1171 O O . GLN A 1 149 ? -11.435 -12.686 -7.259 1.00 34.16 149 GLN A O 1
ATOM 1176 N N . ARG A 1 150 ? -13.229 -14.034 -7.112 1.00 34.22 150 ARG A N 1
ATOM 1177 C CA . ARG A 1 150 ? -12.568 -15.232 -6.585 1.00 34.22 150 ARG A CA 1
ATOM 1178 C C . ARG A 1 150 ? -11.823 -15.950 -7.724 1.00 34.22 150 ARG A C 1
ATOM 1180 O O . ARG A 1 150 ? -12.082 -17.116 -7.991 1.00 34.22 150 ARG A O 1
ATOM 1187 N N . LEU A 1 151 ? -10.903 -15.270 -8.402 1.00 36.00 151 LEU A N 1
ATOM 1188 C CA . LEU A 1 151 ? -9.908 -15.934 -9.235 1.00 36.00 151 LEU A CA 1
ATOM 1189 C C . LEU A 1 151 ? -8.742 -16.295 -8.308 1.00 36.00 151 LEU A C 1
ATOM 1191 O O . LEU A 1 151 ? -7.826 -15.515 -8.071 1.00 36.00 151 LEU A O 1
ATOM 1195 N N . ASN A 1 152 ? -8.847 -17.469 -7.681 1.00 37.56 152 ASN A N 1
ATOM 1196 C CA . ASN A 1 152 ? -7.736 -18.181 -7.036 1.00 37.56 152 ASN A CA 1
ATOM 1197 C C . ASN A 1 152 ? -6.872 -17.404 -6.022 1.00 37.56 152 ASN A C 1
ATOM 1199 O O . ASN A 1 152 ? -5.672 -17.642 -5.922 1.00 37.56 152 ASN A O 1
ATOM 1203 N N . GLY A 1 153 ? -7.449 -16.488 -5.237 1.00 41.38 153 GLY A N 1
ATOM 1204 C CA . GLY A 1 153 ? -6.720 -15.826 -4.144 1.00 41.38 153 GLY A CA 1
ATOM 1205 C C . GLY A 1 153 ? -5.547 -14.941 -4.590 1.00 41.38 153 GLY A C 1
ATOM 1206 O O . GLY A 1 153 ? -4.781 -14.488 -3.739 1.00 41.38 153 GLY A O 1
ATOM 1207 N N . ARG A 1 154 ? -5.406 -14.665 -5.895 1.00 49.06 154 ARG A N 1
ATOM 1208 C CA . ARG A 1 154 ? -4.430 -13.707 -6.419 1.00 49.06 154 ARG A CA 1
ATOM 1209 C C . ARG A 1 154 ? -5.016 -12.303 -6.330 1.00 49.06 154 ARG A C 1
ATOM 1211 O O . ARG A 1 154 ? -6.125 -12.037 -6.781 1.00 49.06 154 ARG A O 1
ATOM 1218 N N . ASN A 1 155 ? -4.268 -11.403 -5.705 1.00 59.25 155 ASN A N 1
ATOM 1219 C CA . ASN A 1 155 ? -4.613 -9.992 -5.630 1.00 59.25 155 ASN A CA 1
ATOM 1220 C C . ASN A 1 155 ? -4.545 -9.398 -7.057 1.00 59.25 155 ASN A C 1
ATOM 1222 O O . ASN A 1 155 ? -3.472 -9.444 -7.656 1.00 59.25 155 ASN A O 1
ATOM 1226 N N . PRO A 1 156 ? -5.641 -8.857 -7.620 1.00 64.25 156 PRO A N 1
ATOM 1227 C CA . PRO A 1 156 ? -5.660 -8.353 -8.997 1.00 64.25 156 PRO A CA 1
ATOM 1228 C C . PRO A 1 156 ? -4.644 -7.229 -9.226 1.00 64.25 156 PRO A C 1
ATOM 1230 O O . PRO A 1 156 ? -4.075 -7.130 -10.307 1.00 64.25 156 PRO A O 1
ATOM 1233 N N . ALA A 1 157 ? -4.328 -6.442 -8.193 1.00 66.06 157 ALA A N 1
ATOM 1234 C CA . ALA A 1 157 ? -3.257 -5.461 -8.289 1.00 66.06 157 ALA A CA 1
ATOM 1235 C C . ALA A 1 157 ? -1.887 -6.127 -8.477 1.00 66.06 157 ALA A C 1
ATOM 1237 O O . ALA A 1 157 ? -1.079 -5.648 -9.258 1.00 66.06 157 ALA A O 1
ATOM 1238 N N . VAL A 1 158 ? -1.636 -7.264 -7.823 1.00 68.44 158 VAL A N 1
ATOM 1239 C CA . VAL A 1 158 ? -0.387 -8.024 -7.984 1.00 68.44 158 VAL A CA 1
ATOM 1240 C C . VAL A 1 158 ? -0.261 -8.580 -9.405 1.00 68.44 158 VAL A C 1
ATOM 1242 O O . VAL A 1 158 ? 0.820 -8.503 -9.980 1.00 68.44 158 VAL A O 1
ATOM 1245 N N . ALA A 1 159 ? -1.348 -9.068 -10.009 1.00 71.25 159 ALA A N 1
ATOM 1246 C CA . ALA A 1 159 ? -1.343 -9.497 -11.412 1.00 71.25 159 ALA A CA 1
ATOM 1247 C C . ALA A 1 159 ? -1.011 -8.333 -12.366 1.00 71.25 159 ALA A C 1
ATOM 1249 O O . ALA A 1 159 ? -0.132 -8.459 -13.218 1.00 71.25 159 ALA A O 1
ATOM 1250 N N . SER A 1 160 ? -1.634 -7.167 -12.167 1.00 75.06 160 SER A N 1
ATOM 1251 C CA . SER A 1 160 ? -1.321 -5.952 -12.932 1.00 75.06 160 SER A CA 1
ATOM 1252 C C . SER A 1 160 ? 0.130 -5.490 -12.748 1.00 75.06 160 SER A C 1
ATOM 1254 O O . SER A 1 160 ? 0.759 -5.047 -13.705 1.00 75.06 160 SER A O 1
ATOM 1256 N N . ILE A 1 161 ? 0.693 -5.637 -11.546 1.00 76.75 161 ILE A N 1
ATOM 1257 C CA . ILE A 1 161 ? 2.105 -5.339 -11.272 1.00 76.75 161 ILE A CA 1
ATOM 1258 C C . ILE A 1 161 ? 3.027 -6.304 -12.021 1.00 76.75 161 ILE A C 1
ATOM 1260 O O . ILE A 1 161 ? 4.003 -5.866 -12.625 1.00 76.75 161 ILE A O 1
ATOM 1264 N N . TYR A 1 162 ? 2.727 -7.607 -12.028 1.00 75.44 162 TYR A N 1
ATOM 1265 C CA . TYR A 1 162 ? 3.490 -8.573 -12.823 1.00 75.44 162 TYR A CA 1
ATOM 1266 C C . TYR A 1 162 ? 3.456 -8.228 -14.310 1.00 75.44 162 TYR A C 1
ATOM 1268 O O . TYR A 1 162 ? 4.497 -8.261 -14.963 1.00 75.44 162 TYR A O 1
ATOM 1276 N N . LYS A 1 163 ? 2.289 -7.834 -14.828 1.00 80.62 163 LYS A N 1
ATOM 1277 C CA . LYS A 1 163 ? 2.159 -7.373 -16.210 1.00 80.62 163 LYS A CA 1
ATOM 1278 C C . LYS A 1 163 ? 3.076 -6.178 -16.495 1.00 80.62 163 LYS A C 1
ATOM 1280 O O . LYS A 1 163 ? 3.852 -6.243 -17.444 1.00 80.62 163 LYS A O 1
ATOM 1285 N N . LEU A 1 164 ? 3.061 -5.156 -15.634 1.00 81.25 164 LEU A N 1
ATOM 1286 C CA . LEU A 1 164 ? 3.946 -3.990 -15.746 1.00 81.25 164 LEU A CA 1
ATOM 1287 C C . LEU A 1 164 ? 5.432 -4.399 -15.767 1.00 81.25 164 LEU A C 1
ATOM 1289 O O . LEU A 1 164 ? 6.208 -3.904 -16.582 1.00 81.25 164 LEU A O 1
ATOM 1293 N N . VAL A 1 165 ? 5.830 -5.338 -14.900 1.00 81.69 165 VAL A N 1
ATOM 1294 C CA . VAL A 1 165 ? 7.211 -5.850 -14.839 1.00 81.69 165 VAL A CA 1
ATOM 1295 C C . VAL A 1 165 ? 7.619 -6.493 -16.160 1.00 81.69 165 VAL A C 1
ATOM 1297 O O . VAL A 1 165 ? 8.704 -6.217 -16.674 1.00 81.69 165 VAL A O 1
ATOM 1300 N N . PHE A 1 166 ? 6.767 -7.353 -16.716 1.00 83.75 166 PHE A N 1
ATOM 1301 C CA . PHE A 1 166 ? 7.063 -8.029 -17.973 1.00 83.75 166 PHE A CA 1
ATOM 1302 C C . PHE A 1 166 ? 7.098 -7.065 -19.160 1.00 83.75 166 PHE A C 1
ATOM 1304 O O . PHE A 1 166 ? 7.974 -7.206 -20.012 1.00 83.75 166 PHE A O 1
ATOM 1311 N N . GLU A 1 167 ? 6.219 -6.062 -19.201 1.00 84.25 167 GLU A N 1
ATOM 1312 C CA . GLU A 1 167 ? 6.252 -5.011 -20.224 1.00 84.25 167 GLU A CA 1
ATOM 1313 C C . GLU A 1 167 ? 7.571 -4.219 -20.180 1.00 84.25 167 GLU A C 1
ATOM 1315 O O . GLU A 1 167 ? 8.194 -3.993 -21.220 1.00 84.25 167 GLU A O 1
ATOM 1320 N N . GLU A 1 168 ? 8.074 -3.871 -18.991 1.00 84.44 168 GLU A N 1
ATOM 1321 C CA . GLU A 1 168 ? 9.368 -3.190 -18.874 1.00 84.44 168 GLU A CA 1
ATOM 1322 C C . GLU A 1 168 ? 10.546 -4.096 -19.270 1.00 84.44 168 GLU A C 1
ATOM 1324 O O . GLU A 1 168 ? 11.484 -3.650 -19.938 1.00 84.44 168 GLU A O 1
ATOM 1329 N N . LEU A 1 169 ? 10.510 -5.378 -18.891 1.00 87.19 169 LEU A N 1
ATOM 1330 C CA . LEU A 1 169 ? 11.527 -6.355 -19.295 1.00 87.19 169 LEU A CA 1
ATOM 1331 C C . LEU A 1 169 ? 11.555 -6.552 -20.813 1.00 87.19 169 LEU A C 1
ATOM 1333 O O . LEU A 1 169 ? 12.642 -6.613 -21.392 1.00 87.19 169 LEU A O 1
ATOM 1337 N N . MET A 1 170 ? 10.387 -6.594 -21.453 1.00 87.31 170 MET A N 1
ATOM 1338 C CA . MET A 1 170 ? 10.255 -6.611 -22.909 1.00 87.31 170 MET A CA 1
ATOM 1339 C C . MET A 1 170 ? 10.869 -5.356 -23.536 1.00 87.31 170 MET A C 1
ATOM 1341 O O . MET A 1 170 ? 11.721 -5.467 -24.414 1.00 87.31 170 MET A O 1
ATOM 1345 N N . GLY A 1 171 ? 10.554 -4.167 -23.015 1.00 87.75 171 GLY A N 1
ATOM 1346 C CA . GLY A 1 171 ? 11.147 -2.919 -23.502 1.00 87.75 171 GLY A CA 1
ATOM 1347 C C . GLY A 1 171 ? 12.674 -2.861 -23.340 1.00 87.75 171 GLY A C 1
ATOM 1348 O O . GLY A 1 171 ? 13.377 -2.350 -24.213 1.00 87.75 171 GLY A O 1
ATOM 1349 N N . LYS A 1 172 ? 13.226 -3.409 -22.248 1.00 89.56 172 LYS A N 1
ATOM 1350 C CA . LYS A 1 172 ? 14.685 -3.538 -22.063 1.00 89.56 172 LYS A CA 1
ATOM 1351 C C . LYS A 1 172 ? 15.298 -4.514 -23.066 1.00 89.56 172 LYS A C 1
ATOM 1353 O O . LYS A 1 172 ? 16.362 -4.226 -23.612 1.00 89.56 172 LYS A O 1
ATOM 1358 N N . LEU A 1 173 ? 14.634 -5.639 -23.322 1.00 91.50 173 LEU A N 1
ATOM 1359 C CA . LEU A 1 173 ? 15.063 -6.626 -24.310 1.00 91.50 173 LEU A CA 1
ATOM 1360 C C . LEU A 1 173 ? 15.098 -6.022 -25.726 1.00 91.50 173 LEU A C 1
ATOM 1362 O O . LEU A 1 173 ? 16.082 -6.210 -26.443 1.00 91.50 173 LEU A O 1
ATOM 1366 N N . ASP A 1 174 ? 14.091 -5.225 -26.090 1.00 90.81 174 ASP A N 1
ATOM 1367 C CA . ASP A 1 174 ? 14.040 -4.508 -27.370 1.00 90.81 174 ASP A CA 1
ATOM 1368 C C . ASP A 1 174 ? 15.203 -3.516 -27.518 1.00 90.81 174 ASP A C 1
ATOM 1370 O O . ASP A 1 174 ? 15.862 -3.476 -28.560 1.00 90.81 174 ASP A O 1
ATOM 1374 N N . ARG A 1 175 ? 15.534 -2.764 -26.458 1.00 92.38 175 ARG A N 1
ATOM 1375 C CA . ARG A 1 175 ? 16.700 -1.860 -26.468 1.00 92.38 175 ARG A CA 1
ATOM 1376 C C . ARG A 1 175 ? 18.014 -2.611 -26.656 1.00 92.38 175 ARG A C 1
ATOM 1378 O O . ARG A 1 175 ? 18.843 -2.178 -27.449 1.00 92.38 175 ARG A O 1
ATOM 1385 N N . LEU A 1 176 ? 18.203 -3.747 -25.980 1.00 92.25 176 LEU A N 1
ATOM 1386 C CA . LEU A 1 176 ? 19.415 -4.560 -26.141 1.00 92.25 176 LEU A CA 1
ATOM 1387 C C . LEU A 1 176 ? 19.592 -5.048 -27.582 1.00 92.25 176 LEU A C 1
ATOM 1389 O O . LEU A 1 176 ? 20.723 -5.087 -28.076 1.00 92.25 176 LEU A O 1
ATOM 1393 N N . ARG A 1 177 ? 18.490 -5.391 -28.260 1.00 91.88 177 ARG A N 1
ATOM 1394 C CA . ARG A 1 177 ? 18.502 -5.751 -29.682 1.00 91.88 177 ARG A CA 1
ATOM 1395 C C . ARG A 1 177 ? 18.911 -4.563 -30.551 1.00 91.88 177 ARG A C 1
ATOM 1397 O O . ARG A 1 177 ? 19.805 -4.703 -31.381 1.00 91.88 177 ARG A O 1
ATOM 1404 N N . LEU A 1 178 ? 18.308 -3.390 -30.333 1.00 91.62 178 LEU A N 1
ATOM 1405 C CA . LEU A 1 178 ? 18.635 -2.163 -31.074 1.00 91.62 178 LEU A CA 1
ATOM 1406 C C . LEU A 1 178 ? 20.105 -1.752 -30.901 1.00 91.62 178 LEU A C 1
ATOM 1408 O O . LEU A 1 178 ? 20.764 -1.376 -31.868 1.00 91.62 178 LEU A O 1
ATOM 1412 N N . GLU A 1 179 ? 20.640 -1.894 -29.689 1.00 94.44 179 GLU A N 1
ATOM 1413 C CA . GLU A 1 179 ? 22.046 -1.631 -29.360 1.00 94.44 179 GLU A CA 1
ATOM 1414 C C . GLU A 1 179 ? 23.005 -2.736 -29.842 1.00 94.44 179 GLU A C 1
ATOM 1416 O O . GLU A 1 179 ? 24.208 -2.651 -29.597 1.00 94.44 179 GLU A O 1
ATOM 1421 N N . ARG A 1 180 ? 22.496 -3.780 -30.517 1.00 91.62 180 ARG A N 1
ATOM 1422 C CA . ARG A 1 180 ? 23.256 -4.949 -30.999 1.00 91.62 180 ARG A CA 1
ATOM 1423 C C . ARG A 1 180 ? 24.045 -5.669 -29.899 1.00 91.62 180 ARG A C 1
ATOM 1425 O O . ARG A 1 180 ? 25.060 -6.307 -30.167 1.00 91.62 180 ARG A O 1
ATOM 1432 N N . LYS A 1 181 ? 23.570 -5.586 -28.653 1.00 92.88 181 LYS A N 1
ATOM 1433 C CA . LYS A 1 181 ? 24.153 -6.280 -27.491 1.00 92.88 181 LYS A CA 1
ATOM 1434 C C . LYS A 1 181 ? 23.690 -7.735 -27.377 1.00 92.88 181 LYS A C 1
ATOM 1436 O O . LYS A 1 181 ? 24.233 -8.489 -26.573 1.00 92.88 181 LYS A O 1
ATOM 1441 N N . ILE A 1 182 ? 22.693 -8.127 -28.166 1.00 93.56 182 ILE A N 1
ATOM 1442 C CA . ILE A 1 182 ? 22.143 -9.481 -28.252 1.00 93.56 182 ILE A CA 1
ATOM 1443 C C . ILE A 1 182 ? 21.865 -9.823 -29.719 1.00 93.56 182 ILE A C 1
ATOM 1445 O O . ILE A 1 182 ? 21.497 -8.944 -30.498 1.00 93.56 182 ILE A O 1
ATOM 1449 N N . ASP A 1 183 ? 22.061 -11.084 -30.100 1.00 92.75 183 ASP A N 1
ATOM 1450 C CA . ASP A 1 183 ? 21.713 -11.584 -31.431 1.00 92.75 183 ASP A CA 1
ATOM 1451 C C . ASP A 1 183 ? 20.213 -11.903 -31.556 1.00 92.75 183 ASP A C 1
ATOM 1453 O O . ASP A 1 183 ? 19.526 -12.156 -30.563 1.00 92.75 183 ASP A O 1
ATOM 1457 N N . ASP A 1 184 ? 19.711 -11.924 -32.793 1.00 90.38 184 ASP A N 1
ATOM 1458 C CA . ASP A 1 184 ? 18.286 -12.130 -33.078 1.00 90.38 184 ASP A CA 1
ATOM 1459 C C . ASP A 1 184 ? 17.763 -13.484 -32.567 1.00 90.38 184 ASP A C 1
ATOM 1461 O O . ASP A 1 184 ? 16.626 -13.576 -32.108 1.00 90.38 184 ASP A O 1
ATOM 1465 N N . VAL A 1 185 ? 18.592 -14.536 -32.573 1.00 92.19 185 VAL A N 1
ATOM 1466 C CA . VAL A 1 185 ? 18.177 -15.873 -32.116 1.00 92.19 185 VAL A CA 1
ATOM 1467 C C . VAL A 1 185 ? 17.958 -15.881 -30.605 1.00 92.19 185 VAL A C 1
ATOM 1469 O O . VAL A 1 185 ? 16.974 -16.444 -30.116 1.00 92.19 185 VAL A O 1
ATOM 1472 N N . ARG A 1 186 ? 18.857 -15.254 -29.839 1.00 89.94 186 ARG A N 1
ATOM 1473 C CA . ARG A 1 186 ? 18.686 -15.098 -28.388 1.00 89.94 186 ARG A CA 1
ATOM 1474 C C . ARG A 1 186 ? 17.540 -14.151 -28.044 1.00 89.94 186 ARG A C 1
ATOM 1476 O O . ARG A 1 186 ? 16.824 -14.426 -27.082 1.00 89.94 186 ARG A O 1
ATOM 1483 N N . TYR A 1 187 ? 17.346 -13.085 -28.820 1.00 92.50 187 TYR A N 1
ATOM 1484 C CA . TYR A 1 187 ? 16.222 -12.165 -28.650 1.00 92.50 187 TYR A CA 1
ATOM 1485 C C . TYR A 1 187 ? 14.873 -12.887 -28.775 1.00 92.50 187 TYR A C 1
ATOM 1487 O O . TYR A 1 187 ? 14.076 -12.829 -27.839 1.00 92.50 187 TYR A O 1
ATOM 1495 N N . GLU A 1 188 ? 14.635 -13.621 -29.869 1.00 91.69 188 GLU A N 1
ATOM 1496 C CA . GLU A 1 188 ? 13.343 -14.291 -30.088 1.00 91.69 188 GLU A CA 1
ATOM 1497 C C . GLU A 1 188 ? 13.059 -15.350 -29.015 1.00 91.69 188 GLU A C 1
ATOM 1499 O O . GLU A 1 188 ? 11.947 -15.428 -28.497 1.00 91.69 188 GLU A O 1
ATOM 1504 N N . ARG A 1 189 ? 14.082 -16.098 -28.575 1.00 92.31 189 ARG A N 1
ATOM 1505 C CA . ARG A 1 189 ? 13.926 -17.060 -27.470 1.00 92.31 189 ARG A CA 1
ATOM 1506 C C . ARG A 1 189 ? 13.496 -16.396 -26.162 1.00 92.31 189 ARG A C 1
ATOM 1508 O O . ARG A 1 189 ? 12.604 -16.904 -25.488 1.00 92.31 189 ARG A O 1
ATOM 1515 N N . LEU A 1 190 ? 14.132 -15.287 -25.776 1.00 90.44 190 LEU A N 1
ATOM 1516 C CA . LEU A 1 190 ? 13.773 -14.568 -24.546 1.00 90.44 190 LEU A CA 1
ATOM 1517 C C . LEU A 1 190 ? 12.382 -13.936 -24.652 1.00 90.44 190 LEU A C 1
ATOM 1519 O O . LEU A 1 190 ? 11.602 -14.009 -23.703 1.00 90.44 190 LEU A O 1
ATOM 1523 N N . ARG A 1 191 ? 12.050 -13.387 -25.822 1.00 90.06 191 ARG A N 1
ATOM 1524 C CA . ARG A 1 191 ? 10.736 -12.819 -26.121 1.00 90.06 191 ARG A CA 1
ATOM 1525 C C . ARG A 1 191 ? 9.623 -13.859 -25.994 1.00 90.06 191 ARG A C 1
ATOM 1527 O O . ARG A 1 191 ? 8.627 -13.597 -25.324 1.00 90.06 191 ARG A O 1
ATOM 1534 N N . GLU A 1 192 ? 9.803 -15.054 -26.555 1.00 89.75 192 GLU A N 1
ATOM 1535 C CA . GLU A 1 192 ? 8.842 -16.156 -26.408 1.00 89.75 192 GLU A CA 1
ATOM 1536 C C . GLU A 1 192 ? 8.638 -16.574 -24.947 1.00 89.75 192 GLU A C 1
ATOM 1538 O O . GLU A 1 192 ? 7.511 -16.856 -24.538 1.00 89.75 192 GLU A O 1
ATOM 1543 N N . ILE A 1 193 ? 9.709 -16.613 -24.146 1.00 86.88 193 ILE A N 1
ATOM 1544 C CA . ILE A 1 193 ? 9.616 -16.941 -22.717 1.00 86.88 193 ILE A CA 1
ATOM 1545 C C . ILE A 1 193 ? 8.795 -15.880 -21.981 1.00 86.88 193 ILE A C 1
ATOM 1547 O O . ILE A 1 193 ? 7.907 -16.232 -21.209 1.00 86.88 193 ILE A O 1
ATOM 1551 N N . TYR A 1 194 ? 9.051 -14.593 -22.223 1.00 83.88 194 TYR A N 1
ATOM 1552 C CA . TYR A 1 194 ? 8.320 -13.511 -21.559 1.00 83.88 194 TYR A CA 1
ATOM 1553 C C . TYR A 1 194 ? 6.841 -13.475 -21.952 1.00 83.88 194 TYR A C 1
ATOM 1555 O O . TYR A 1 194 ? 6.001 -13.307 -21.073 1.00 83.88 194 TYR A O 1
ATOM 1563 N N . ILE A 1 195 ? 6.509 -13.721 -23.224 1.00 82.88 195 ILE A N 1
ATOM 1564 C CA . ILE A 1 195 ? 5.113 -13.844 -23.681 1.00 82.88 195 ILE A CA 1
ATOM 1565 C C . ILE A 1 195 ? 4.413 -15.005 -22.964 1.00 82.88 195 ILE A C 1
ATOM 1567 O O . ILE A 1 195 ? 3.336 -14.826 -22.404 1.00 82.88 195 ILE A O 1
ATOM 1571 N N . LYS A 1 196 ? 5.055 -16.178 -22.891 1.00 83.12 196 LYS A N 1
ATOM 1572 C CA . LYS A 1 196 ? 4.491 -17.330 -22.170 1.00 83.12 196 LYS A CA 1
ATOM 1573 C C . LYS A 1 196 ? 4.274 -17.038 -20.686 1.00 83.12 196 LYS A C 1
ATOM 1575 O O . LYS A 1 196 ? 3.298 -17.507 -20.119 1.00 83.12 196 LYS A O 1
ATOM 1580 N N . LEU A 1 197 ? 5.172 -16.289 -20.048 1.00 76.12 197 LEU A N 1
ATOM 1581 C CA . LEU A 1 197 ? 5.027 -15.913 -18.639 1.00 76.12 197 LEU A CA 1
ATOM 1582 C C . LEU A 1 197 ? 3.914 -14.878 -18.414 1.00 76.12 197 LEU A C 1
ATOM 1584 O O . LEU A 1 197 ? 3.255 -14.935 -17.377 1.00 76.12 197 LEU A O 1
ATOM 1588 N N . LEU A 1 198 ? 3.680 -13.982 -19.377 1.00 72.19 198 LEU A N 1
ATOM 1589 C CA . LEU A 1 198 ? 2.557 -13.039 -19.380 1.00 72.19 198 LEU A CA 1
ATOM 1590 C C . LEU A 1 198 ? 1.204 -13.753 -19.505 1.00 72.19 198 LEU A C 1
ATOM 1592 O O . LEU A 1 198 ? 0.274 -13.393 -18.791 1.00 72.19 198 LEU A O 1
ATOM 1596 N N . ASP A 1 199 ? 1.111 -14.790 -20.342 1.00 65.75 199 ASP A N 1
ATOM 1597 C CA . ASP A 1 199 ? -0.132 -15.551 -20.562 1.00 65.75 199 ASP A CA 1
ATOM 1598 C C . ASP A 1 199 ? -0.524 -16.466 -19.379 1.00 65.75 199 ASP A C 1
ATOM 1600 O O . ASP A 1 199 ? -1.651 -16.958 -19.317 1.00 65.75 199 ASP A O 1
ATOM 1604 N N . ILE A 1 200 ? 0.388 -16.715 -18.429 1.00 56.53 200 ILE A N 1
ATOM 1605 C CA . ILE A 1 200 ? 0.148 -17.535 -17.219 1.00 56.53 200 ILE A CA 1
ATOM 1606 C C . ILE A 1 200 ? -0.310 -16.672 -16.013 1.00 56.53 200 ILE A C 1
ATOM 1608 O O . ILE A 1 200 ? -0.706 -17.208 -14.965 1.00 56.53 200 ILE A O 1
ATOM 1612 N N . GLY A 1 201 ? -0.221 -15.342 -16.128 1.00 46.56 201 GLY A N 1
ATOM 1613 C CA . GLY A 1 201 ? -0.545 -14.367 -15.076 1.00 46.56 201 GLY A CA 1
ATOM 1614 C C . GLY A 1 201 ? -2.036 -14.211 -14.827 1.00 46.56 201 GLY A C 1
ATOM 1615 O O . GLY A 1 201 ? -2.433 -14.406 -13.649 1.00 46.56 201 GLY A O 1
#

Radius of gyration: 20.08 Å; chains: 1; bounding box: 42×35×59 Å

Sequence (201 aa):
MRKHIIFFLAEDDLSYSIAAVLDGLIGELNGGVKLSSQRYLGAILTELKIRLRPNPAGRHDTLKVIVYSISELYKESYKPIFNIPIFPAVSLGGYDYFGEEAVDIASELCAILSSGDNLSSEQLIERLLHRCHRIGGLNRVKVERLENQRLNGRNPAVASIYKLVFEELMGKLDRLRLERKIDDVRYERLREIYIKLLDIG

Secondary structure (DSSP, 8-state):
---EEEEEE-SSHHHHHHHHHHHHHHHHTTTSEEEEEEEETTEEEEEEEEEPPPPTTSPPPEEEEEEEEE-GGGHHHHHHHHT-SSSSEEEETTEEEETHHHHHHHHHHHHHHHTT----HHHHHHHHHHHHHHHT-TT-EE--------STT--HHHHHHHHHHHHHHHHHHHHHHHTTSS-HHHHHHHHHHHHHHHHT-

pLDDT: mean 83.36, std 14.74, range [34.16, 97.69]

Foldseek 3Di:
DDLEKEWEAEPDPLSVLLVVLVVVLVVVLPPQWDWDWDDFDQKIKIKIWGWADADPVRDIATGIYIYIYGYPVCVVVCCVLVVHPAPGWMDAPQKIAHDVLRSVLSNVLSVVRNVNDRDHSVRSSVVSVVVSVVVPRPDIDRDPPPDDDPPPPDDSSVLSRLVVVLVVVLVVLVVCVVVVVDDPVVSVVVVVVSVVVNVVD